Protein AF-A0AAV6GAB8-F1 (afdb_monomer_lite)

Organism: NCBI:txid278164

pLDDT: mean 73.8, std 21.01, range [24.91, 96.0]

Secondary structure (DSSP, 8-state):
-GGG--HHHHHHHHHHTT-GGGHHHHHHTT--HHHHHH--HHHHHHHS--S----HHHHSSS--HHHHHHHHHHHHHHHTT-SS--HHHHHHHHHHHHHH-GGG--SSTTS-HHHHHHHHHHHHHHHGGGS-HHHHHHHHHHHSPTT--------------------------SSS-HHHHHHHHHHHHHHHHSSS--HHHHHHHHHHTHHHHHHHHHHS-HHHHHHH-GGGGSHHHHHHHHHHHHS--HHHHHHHHHHHHHHHHHHHSPSSHHHHHHHHHHHHHHHHHHHHHHHHTTS------PPPP------------

Radius of gyration: 35.65 Å; chains: 1; bounding box: 88×79×90 Å

InterPro domains:
  IPR001660 Sterile alpha motif domain [PF00536] (4-43)
  IPR001660 Sterile alpha motif domain [PS50105] (5-41)
  IPR001660 Sterile alpha motif domain [SM00454] (2-72)
  IPR013761 Sterile alpha motif/pointed domain superfamily [G3DSA:1.10.150.50] (2-70)
  IPR013761 Sterile alpha motif/pointed domain superfamily [SSF47769] (4-42)
  IPR042812 Sterile alpha motif domain-containing protein 3 [PTHR47302] (72-252)

Foldseek 3Di:
DLLPFFLVRVQVVCVVVVNNVLSVLSVVVRCGSNNVVVDDPVNVCVSPVDPLPPVVLLVDPDDHPVLVVVLVVLLVVVVVPPLDDDPVRLVVSVVVVCVVVVSCFDPDDPRCVVSSVSNVVVSVVVCPVVPDVVVVVVCCVVPPDVPPDDPDDDDDDDDDDDDD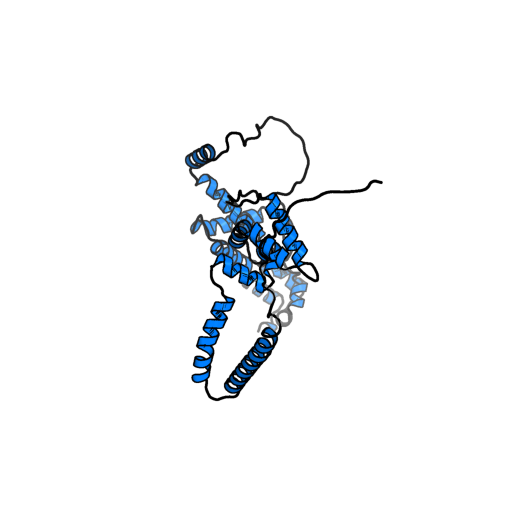DPPPPDPDPAPDDPVRLVVLLVQQVVQLPDPDHDPVSNVVSCVNNVRVLVVVVVPDDPVVSCVSRVVCVDPVVVLVSCCVPVVDNVVVVCVVVCVVCVVVCLVPDDDDPVSVVSVVVVVVVVVVVVVVVVVVVPPDDDDDDDDDDDDDDDDDDDDDD

Structure (mmCIF, N/CA/C/O backbone):
data_AF-A0AAV6GAB8-F1
#
_entry.id   AF-A0AAV6GAB8-F1
#
loop_
_atom_site.group_PDB
_atom_site.id
_atom_site.type_symbol
_atom_site.label_atom_id
_atom_site.label_alt_id
_atom_site.label_comp_id
_atom_site.label_asym_id
_atom_site.label_entity_id
_atom_site.label_seq_id
_atom_site.pdbx_PDB_ins_code
_atom_site.Cartn_x
_atom_site.Cartn_y
_atom_site.Cartn_z
_atom_site.occupancy
_atom_site.B_iso_or_equiv
_atom_site.auth_seq_id
_atom_site.auth_comp_id
_atom_site.auth_asym_id
_atom_site.auth_atom_id
_atom_site.pdbx_PDB_model_num
ATOM 1 N N . MET A 1 1 ? -42.453 12.808 -27.582 1.00 65.44 1 MET A N 1
ATOM 2 C CA . MET A 1 1 ? -42.254 13.254 -28.978 1.00 65.44 1 MET A CA 1
ATOM 3 C C . MET A 1 1 ? -41.260 12.382 -29.742 1.00 65.44 1 MET A C 1
ATOM 5 O O . MET A 1 1 ? -41.547 12.087 -30.887 1.00 65.44 1 MET A O 1
ATOM 9 N N . ALA A 1 2 ? -40.180 11.884 -29.124 1.00 70.25 2 ALA A N 1
ATOM 10 C CA . ALA A 1 2 ? -39.197 11.030 -29.810 1.00 70.25 2 ALA A CA 1
ATOM 11 C C . ALA A 1 2 ? -39.745 9.714 -30.407 1.00 70.25 2 ALA A C 1
ATOM 13 O O . ALA A 1 2 ? -39.201 9.229 -31.383 1.00 70.25 2 ALA A O 1
ATOM 14 N N . HIS A 1 3 ? -40.841 9.148 -29.885 1.00 83.94 3 HIS A N 1
ATOM 15 C CA . HIS A 1 3 ? -41.405 7.878 -30.377 1.00 83.94 3 HIS A CA 1
ATOM 16 C C . HIS A 1 3 ? -42.073 7.956 -31.767 1.00 83.94 3 HIS A C 1
ATOM 18 O O . HIS A 1 3 ? -42.451 6.919 -32.296 1.00 83.94 3 HIS A O 1
ATOM 24 N N . LEU A 1 4 ? -42.256 9.158 -32.329 1.00 90.25 4 LEU A N 1
ATOM 25 C CA . LEU A 1 4 ? -42.835 9.375 -33.667 1.00 90.25 4 LEU A CA 1
ATOM 26 C C . LEU A 1 4 ? -41.772 9.676 -34.730 1.00 90.25 4 LEU A C 1
ATOM 28 O O . LEU A 1 4 ? -42.116 9.998 -35.863 1.00 90.25 4 LEU A O 1
ATOM 32 N N . TRP A 1 5 ? -40.491 9.647 -34.363 1.00 94.19 5 TRP A N 1
ATOM 33 C CA . TRP A 1 5 ? -39.424 9.963 -35.301 1.00 94.19 5 TRP A CA 1
ATOM 34 C C . TRP A 1 5 ? -39.227 8.834 -36.303 1.00 94.19 5 TRP A C 1
ATOM 36 O O . TRP A 1 5 ? -39.105 7.670 -35.928 1.00 94.19 5 TRP A O 1
ATOM 46 N N . SER A 1 6 ? -39.146 9.203 -37.577 1.00 92.06 6 SER A N 1
ATOM 47 C CA . SER A 1 6 ? -38.635 8.323 -38.627 1.00 92.06 6 SER A CA 1
ATOM 48 C C . SER A 1 6 ? -37.133 8.071 -38.448 1.00 92.06 6 SER A C 1
ATOM 50 O O . SER A 1 6 ? -36.441 8.831 -37.766 1.00 92.06 6 SER A O 1
ATOM 52 N N . VAL A 1 7 ? -36.605 7.041 -39.116 1.00 89.75 7 VAL A N 1
ATOM 53 C CA . VAL A 1 7 ? -35.163 6.725 -39.121 1.00 89.75 7 VAL A CA 1
ATOM 54 C C . VAL A 1 7 ? -34.323 7.936 -39.553 1.00 89.75 7 VAL A C 1
ATOM 56 O O . VAL A 1 7 ? -33.301 8.220 -38.938 1.00 89.75 7 VAL A O 1
ATOM 59 N N . SER A 1 8 ? -34.788 8.722 -40.533 1.00 90.88 8 SER A N 1
ATOM 60 C CA . SER A 1 8 ? -34.099 9.943 -40.990 1.00 90.88 8 SER A CA 1
ATOM 61 C C . SER A 1 8 ? -34.029 11.029 -39.912 1.00 90.88 8 SER A C 1
ATOM 63 O O . SER A 1 8 ? -33.011 11.701 -39.779 1.00 90.88 8 SER A O 1
ATOM 65 N N . GLN A 1 9 ? -35.083 11.182 -39.108 1.00 92.31 9 GLN A N 1
ATOM 66 C CA . GLN A 1 9 ? -35.120 12.164 -38.017 1.00 92.31 9 GLN A CA 1
ATOM 67 C C . GLN A 1 9 ? -34.260 11.726 -36.825 1.00 92.31 9 GLN A C 1
ATOM 69 O O . GLN A 1 9 ? -33.609 12.556 -36.194 1.00 92.31 9 GLN A O 1
ATOM 74 N N . VAL A 1 10 ? -34.195 10.419 -36.544 1.00 91.44 10 VAL A N 1
ATOM 75 C CA . VAL A 1 10 ? -33.195 9.853 -35.619 1.00 91.44 10 VAL A CA 1
ATOM 76 C C . VAL A 1 10 ? -31.778 10.100 -36.160 1.00 91.44 10 VAL A C 1
ATOM 78 O O . VAL A 1 10 ? -30.890 10.484 -35.405 1.00 91.44 10 VAL A O 1
ATOM 81 N N . CYS A 1 11 ? -31.613 9.960 -37.479 1.00 91.38 11 CYS A N 1
ATOM 82 C CA . CYS A 1 11 ? -30.513 10.430 -38.324 1.00 91.38 11 CYS A CA 1
ATOM 83 C C . CYS A 1 11 ? -29.944 11.789 -37.907 1.00 91.38 11 CYS A C 1
ATOM 85 O O . CYS A 1 11 ? -28.829 11.920 -37.400 1.00 91.38 11 CYS A O 1
ATOM 87 N N . GLU A 1 12 ? -30.741 12.814 -38.172 1.00 92.12 12 GLU A N 1
ATOM 88 C CA . GLU A 1 12 ? -30.414 14.219 -37.928 1.00 92.12 12 GLU A CA 1
ATOM 89 C C . GLU A 1 12 ? -30.096 14.467 -36.451 1.00 92.12 12 GLU A C 1
ATOM 91 O O . GLU A 1 12 ? -29.066 15.060 -36.131 1.00 92.12 12 GLU A O 1
ATOM 96 N N . TRP A 1 13 ? -30.896 13.898 -35.545 1.00 93.00 13 TRP A N 1
ATOM 97 C CA . TRP A 1 13 ? -30.654 14.007 -34.108 1.00 93.00 13 TRP A CA 1
ATOM 98 C C . TRP A 1 13 ? -29.305 13.407 -33.676 1.00 93.00 13 TRP A C 1
ATOM 100 O O . TRP A 1 13 ? -28.605 13.998 -32.853 1.00 93.00 13 TRP A O 1
ATOM 110 N N . LEU A 1 14 ? -28.898 12.258 -34.231 1.00 87.19 14 LEU A N 1
ATOM 111 C CA . LEU A 1 14 ? -27.587 11.662 -33.940 1.00 87.19 14 LEU A CA 1
ATOM 112 C C . LEU A 1 14 ? -26.440 12.575 -34.383 1.00 87.19 14 LEU A C 1
ATOM 114 O O . LEU A 1 14 ? -25.402 12.622 -33.726 1.00 87.19 14 LEU A O 1
ATOM 118 N N . GLU A 1 15 ? -26.618 13.304 -35.479 1.00 86.94 15 GLU A N 1
ATOM 119 C CA . GLU A 1 15 ? -25.633 14.254 -35.988 1.00 86.94 15 GLU A CA 1
ATOM 120 C C . GLU A 1 15 ? -25.490 15.465 -35.061 1.00 86.94 15 GLU A C 1
ATOM 122 O O . GLU A 1 15 ? -24.375 15.793 -34.648 1.00 86.94 15 GLU A O 1
ATOM 127 N N . GLU A 1 16 ? -26.615 16.051 -34.646 1.00 87.94 16 GLU A N 1
ATOM 128 C CA . GLU A 1 16 ? -26.659 17.142 -33.665 1.00 87.94 16 GLU A CA 1
ATOM 129 C C . GLU A 1 16 ? -26.088 16.722 -32.302 1.00 87.94 16 GLU A C 1
ATOM 131 O O . GLU A 1 16 ? -25.436 17.512 -31.617 1.00 87.94 16 GLU A O 1
ATOM 136 N N . ALA A 1 17 ? -26.269 15.454 -31.921 1.00 81.75 17 ALA A N 1
ATOM 137 C CA . ALA A 1 17 ? -25.735 14.872 -30.692 1.00 81.75 17 ALA A CA 1
ATOM 138 C C . ALA A 1 17 ? -24.241 14.479 -30.775 1.00 81.75 17 ALA A C 1
ATOM 140 O O . ALA A 1 17 ? -23.689 13.969 -29.797 1.00 81.75 17 ALA A O 1
ATOM 141 N N . GLY A 1 18 ? -23.570 14.692 -31.915 1.00 76.50 18 GLY A N 1
ATOM 142 C CA . GLY A 1 18 ? -22.155 14.345 -32.110 1.00 76.50 18 GLY A CA 1
ATOM 143 C C . GLY A 1 18 ? -21.884 12.848 -32.322 1.00 76.50 18 GLY A C 1
ATOM 144 O O . GLY A 1 18 ? -20.744 12.395 -32.219 1.00 76.50 18 GLY A O 1
ATOM 145 N N . LEU A 1 19 ? -22.921 12.069 -32.635 1.00 81.06 19 LEU A N 1
ATOM 146 C CA . LEU A 1 19 ? -22.890 10.628 -32.907 1.00 81.06 19 LEU A CA 1
ATOM 147 C C . LEU A 1 19 ? -23.076 10.307 -34.401 1.00 81.06 19 LEU A C 1
ATOM 149 O O . LEU A 1 19 ? -23.465 9.198 -34.754 1.00 81.06 19 LEU A O 1
ATOM 153 N N . GLY A 1 20 ? -22.751 11.245 -35.298 1.00 78.38 20 GLY A N 1
ATOM 154 C CA . GLY A 1 20 ? -22.926 11.080 -36.751 1.00 78.38 20 GLY A CA 1
ATOM 155 C C . GLY A 1 20 ? -22.220 9.854 -37.358 1.00 78.38 20 GLY A C 1
ATOM 156 O O . GLY A 1 20 ? -22.674 9.314 -38.358 1.00 78.38 20 GLY A O 1
ATOM 157 N N . HIS A 1 21 ? -21.160 9.348 -36.724 1.00 81.25 21 HIS A N 1
ATOM 158 C CA . HIS A 1 21 ? -20.467 8.124 -37.150 1.00 81.25 21 HIS A CA 1
ATOM 159 C C . HIS A 1 21 ? -21.300 6.840 -36.979 1.00 81.25 21 HIS A C 1
ATOM 161 O O . HIS A 1 21 ? -20.944 5.809 -37.536 1.00 81.25 21 HIS A O 1
ATOM 167 N N . ALA A 1 22 ? -22.378 6.881 -36.191 1.00 80.56 22 ALA A N 1
ATOM 168 C CA . ALA A 1 22 ? -23.257 5.742 -35.938 1.00 80.56 22 ALA A CA 1
ATOM 169 C C . ALA A 1 22 ? -24.444 5.669 -36.916 1.00 80.56 22 ALA A C 1
ATOM 171 O O . ALA A 1 22 ? -25.229 4.725 -36.843 1.00 80.56 22 ALA A O 1
ATOM 172 N N . LYS A 1 23 ? -24.601 6.653 -37.814 1.00 86.69 23 LYS A N 1
ATOM 173 C CA . LYS A 1 23 ? -25.764 6.775 -38.704 1.00 86.69 23 LYS A CA 1
ATOM 174 C C . LYS A 1 23 ? -26.006 5.535 -39.548 1.00 86.69 23 LYS A C 1
ATOM 176 O O . LYS A 1 23 ? -27.117 5.019 -39.535 1.00 86.69 23 LYS A O 1
ATOM 181 N N . ASP A 1 24 ? -24.968 5.038 -40.211 1.00 82.81 24 ASP A N 1
ATOM 182 C CA . ASP A 1 24 ? -25.079 3.889 -41.111 1.00 82.81 24 ASP A CA 1
ATOM 183 C C . ASP A 1 24 ? -25.617 2.662 -40.367 1.00 82.81 24 ASP A C 1
ATOM 185 O O . ASP A 1 24 ? -26.532 1.998 -40.839 1.00 82.81 24 ASP A O 1
ATOM 189 N N . THR A 1 25 ? -25.171 2.444 -39.126 1.00 83.69 25 THR A N 1
ATOM 190 C CA . THR A 1 25 ? -25.674 1.364 -38.269 1.00 83.69 25 THR A CA 1
ATOM 191 C C . THR A 1 25 ? -27.151 1.542 -37.905 1.00 83.69 25 THR A C 1
ATOM 193 O O . THR A 1 25 ? -27.899 0.567 -37.896 1.00 83.69 25 THR A O 1
ATOM 196 N N . PHE A 1 26 ? -27.599 2.766 -37.605 1.00 87.44 26 PHE A N 1
ATOM 197 C CA . PHE A 1 26 ? -29.012 3.043 -37.310 1.00 87.44 26 PHE A CA 1
ATOM 198 C C . PHE A 1 26 ? -29.902 2.907 -38.553 1.00 87.44 26 PHE A C 1
ATOM 200 O O . PHE A 1 26 ? -31.044 2.469 -38.425 1.00 87.44 26 PHE A O 1
ATOM 207 N N . ILE A 1 27 ? -29.379 3.228 -39.740 1.00 87.00 27 ILE A N 1
ATOM 208 C CA . ILE A 1 27 ? -30.068 3.052 -41.024 1.00 87.00 27 ILE A CA 1
ATOM 209 C C . ILE A 1 27 ? -30.189 1.563 -41.363 1.00 87.00 27 ILE A C 1
ATOM 211 O O . ILE A 1 27 ? -31.290 1.090 -41.627 1.00 87.00 27 ILE A O 1
ATOM 215 N N . GLU A 1 28 ? -29.088 0.811 -41.292 1.00 84.56 28 GLU A N 1
ATOM 216 C CA . GLU A 1 28 ? -29.046 -0.631 -41.578 1.00 84.56 28 GLU A CA 1
ATOM 217 C C . GLU A 1 28 ? -29.954 -1.452 -40.655 1.00 84.56 28 GLU A C 1
ATOM 219 O O . GLU A 1 28 ? -30.498 -2.474 -41.067 1.00 84.56 28 GLU A O 1
ATOM 224 N N . ASN A 1 29 ? -30.118 -1.012 -39.405 1.00 82.88 29 ASN A N 1
ATOM 225 C CA . ASN A 1 29 ? -30.959 -1.679 -38.411 1.00 82.88 29 ASN A CA 1
ATOM 226 C C . ASN A 1 29 ? -32.367 -1.063 -38.298 1.00 82.88 29 ASN A C 1
ATOM 228 O O . ASN A 1 29 ? -33.088 -1.394 -37.357 1.00 82.88 29 ASN A O 1
ATOM 232 N N . GLU A 1 30 ? -32.738 -0.163 -39.219 1.00 88.25 30 GLU A N 1
ATOM 233 C CA . GLU A 1 30 ? -34.046 0.510 -39.291 1.00 88.25 30 GLU A CA 1
ATOM 234 C C . GLU A 1 30 ? -34.510 1.093 -37.943 1.00 88.25 30 GLU A C 1
ATOM 236 O O . GLU A 1 30 ? -35.671 0.986 -37.540 1.00 88.25 30 GLU A O 1
ATOM 241 N N . VAL A 1 31 ? -33.585 1.712 -37.207 1.00 87.75 31 VAL A N 1
ATOM 242 C CA . VAL A 1 31 ? -33.843 2.170 -35.840 1.00 87.75 31 VAL A CA 1
ATOM 243 C C . VAL A 1 31 ? -34.603 3.495 -35.866 1.00 87.75 31 VAL A C 1
ATOM 245 O O . VAL A 1 31 ? -34.027 4.581 -35.932 1.00 87.75 31 VAL A O 1
ATOM 248 N N . ASP A 1 32 ? -35.927 3.392 -35.799 1.00 91.50 32 ASP A N 1
ATOM 249 C CA . ASP A 1 32 ? -36.844 4.520 -35.670 1.00 91.50 32 ASP A CA 1
ATOM 250 C C . ASP A 1 32 ? -36.958 5.022 -34.216 1.00 91.50 32 ASP A C 1
ATOM 252 O O . ASP A 1 32 ? -36.396 4.464 -33.268 1.00 91.50 32 ASP A O 1
ATOM 256 N N . GLY A 1 33 ? -37.698 6.111 -34.010 1.00 88.62 33 GLY A N 1
ATOM 257 C CA . GLY A 1 33 ? -37.858 6.733 -32.697 1.00 88.62 33 GLY A CA 1
ATOM 258 C C . GLY A 1 33 ? -38.530 5.834 -31.652 1.00 88.62 33 GLY A C 1
ATOM 259 O O . GLY A 1 33 ? -38.247 5.923 -30.450 1.00 88.62 33 GLY A O 1
ATOM 260 N N . LEU A 1 34 ? -39.410 4.929 -32.087 1.00 88.00 34 LEU A N 1
ATOM 261 C CA . LEU A 1 34 ? -40.052 3.955 -31.207 1.00 88.00 34 LEU A CA 1
ATOM 262 C C . LEU A 1 34 ? -39.061 2.867 -30.771 1.00 88.00 34 LEU A C 1
ATOM 264 O O . LEU A 1 34 ? -39.039 2.477 -29.602 1.00 88.00 34 LEU A O 1
ATOM 268 N N . THR A 1 35 ? -38.219 2.407 -31.690 1.00 86.00 35 THR A N 1
ATOM 269 C CA . THR A 1 35 ? -37.170 1.418 -31.433 1.00 86.00 35 THR A CA 1
ATOM 270 C C . THR A 1 35 ? -36.076 2.010 -30.554 1.00 86.00 35 THR A C 1
ATOM 272 O O . THR A 1 35 ? -35.691 1.386 -29.566 1.00 86.00 35 THR A O 1
ATOM 275 N N . LEU A 1 36 ? -35.659 3.251 -30.820 1.00 86.19 36 LEU A N 1
ATOM 276 C CA . LEU A 1 36 ? -34.692 3.992 -30.009 1.00 86.19 36 LEU A CA 1
ATOM 277 C C . LEU A 1 36 ? -35.159 4.131 -28.552 1.00 86.19 36 LEU A C 1
ATOM 279 O O . LEU A 1 36 ? -34.379 3.913 -27.628 1.00 86.19 36 LEU A O 1
ATOM 283 N N . THR A 1 37 ? -36.440 4.443 -28.330 1.00 86.38 37 THR A N 1
ATOM 284 C CA . THR A 1 37 ? -36.998 4.599 -26.971 1.00 86.38 37 THR A CA 1
ATOM 285 C C . THR A 1 37 ? -37.164 3.282 -26.215 1.00 86.38 37 THR A C 1
ATOM 287 O O . THR A 1 37 ? -37.208 3.286 -24.986 1.00 86.38 37 THR A O 1
ATOM 290 N N . LYS A 1 38 ? -37.225 2.152 -26.926 1.00 84.50 38 LYS A N 1
ATOM 291 C CA . LYS A 1 38 ? -37.294 0.802 -26.346 1.00 84.50 38 LYS A CA 1
ATOM 292 C C . LYS A 1 38 ? -35.945 0.078 -26.354 1.00 84.50 38 LYS A C 1
ATOM 294 O O . LYS A 1 38 ? -35.869 -1.070 -25.913 1.00 84.50 38 LYS A O 1
ATOM 299 N N . MET A 1 39 ? -34.888 0.723 -26.847 1.00 82.19 39 MET A N 1
ATOM 300 C CA . MET A 1 39 ? -33.579 0.108 -26.996 1.00 82.19 39 MET A CA 1
ATOM 301 C C . MET A 1 39 ? -32.964 -0.164 -25.621 1.00 82.19 39 MET A C 1
ATOM 303 O O . MET A 1 39 ? -32.728 0.743 -24.825 1.00 82.19 39 MET A O 1
ATOM 307 N N . THR A 1 40 ? -32.698 -1.438 -25.340 1.00 81.56 40 THR A N 1
ATOM 308 C CA . THR A 1 40 ? -32.005 -1.855 -24.114 1.00 81.56 40 THR A CA 1
ATOM 309 C C . THR A 1 40 ? -30.491 -1.855 -24.318 1.00 81.56 40 THR A C 1
ATOM 311 O O . THR A 1 40 ? -30.010 -1.971 -25.444 1.00 81.56 40 THR A O 1
ATOM 314 N N . GLU A 1 41 ? -29.725 -1.812 -23.225 1.00 71.00 41 GLU A N 1
ATOM 315 C CA . GLU A 1 41 ? -28.255 -1.901 -23.253 1.00 71.00 41 GLU A CA 1
ATOM 316 C C . GLU A 1 41 ? -27.752 -3.122 -24.047 1.00 71.00 41 GLU A C 1
ATOM 318 O O . GLU A 1 41 ? -26.792 -3.038 -24.801 1.00 71.00 41 GLU A O 1
ATOM 323 N N . ARG A 1 42 ? -28.449 -4.261 -23.969 1.00 73.06 42 ARG A N 1
ATOM 324 C CA . ARG A 1 42 ? -28.078 -5.469 -24.727 1.00 73.06 42 ARG A CA 1
ATOM 325 C C . ARG A 1 42 ? -28.320 -5.345 -26.230 1.00 73.06 42 ARG A C 1
ATOM 327 O O . ARG A 1 42 ? -27.667 -6.034 -27.007 1.00 73.06 42 ARG A O 1
ATOM 334 N N . MET A 1 43 ? -29.292 -4.532 -26.640 1.00 76.69 43 MET A N 1
ATOM 335 C CA . MET A 1 43 ? -29.572 -4.273 -28.054 1.00 76.69 43 MET A CA 1
ATOM 336 C C . MET A 1 43 ? -28.528 -3.319 -28.628 1.00 76.69 43 MET A C 1
ATOM 338 O O . MET A 1 43 ? -27.972 -3.604 -29.687 1.00 76.69 43 MET A O 1
ATOM 342 N N . SER A 1 44 ? -28.183 -2.261 -27.887 1.00 70.88 44 SER A N 1
ATOM 343 C CA . SER A 1 44 ? -27.111 -1.353 -28.292 1.00 70.88 44 SER A CA 1
ATOM 344 C C . SER A 1 44 ? -25.748 -2.051 -28.332 1.00 70.88 44 SER A C 1
ATOM 346 O O . SER A 1 44 ? -24.980 -1.792 -29.246 1.00 70.88 44 SER A O 1
ATOM 348 N N . GLU A 1 45 ? -25.467 -3.007 -27.439 1.00 68.31 45 GLU A N 1
ATOM 349 C CA . GLU A 1 45 ? -24.241 -3.825 -27.479 1.00 68.31 45 GLU A CA 1
ATOM 350 C C . GLU A 1 45 ? -24.118 -4.725 -28.721 1.00 68.31 45 GLU A C 1
ATOM 352 O O . GLU A 1 45 ? -23.007 -5.121 -29.074 1.00 68.31 45 GLU A O 1
ATOM 357 N N . ARG A 1 46 ? -25.236 -5.085 -29.364 1.00 72.38 46 ARG A N 1
ATOM 358 C CA . ARG A 1 46 ? -25.238 -5.892 -30.596 1.00 72.38 46 ARG A CA 1
ATOM 359 C C . ARG A 1 46 ? -25.052 -5.032 -31.839 1.00 72.38 46 ARG A C 1
ATOM 361 O O . ARG A 1 46 ? -24.333 -5.446 -32.739 1.00 72.38 46 ARG A O 1
ATOM 368 N N . MET A 1 47 ? -25.694 -3.864 -31.868 1.00 68.88 47 MET A N 1
ATOM 369 C CA . MET A 1 47 ? -25.584 -2.896 -32.968 1.00 68.88 47 MET A CA 1
ATOM 370 C C . MET A 1 47 ? -24.228 -2.188 -32.949 1.00 68.88 47 MET A C 1
ATOM 372 O O . MET A 1 47 ? -23.609 -1.983 -33.984 1.00 68.88 47 MET A O 1
ATOM 376 N N . PHE A 1 48 ? -23.725 -1.904 -31.749 1.00 65.88 48 PHE A N 1
ATOM 377 C CA . PHE A 1 48 ? -22.393 -1.382 -31.492 1.00 65.88 48 PHE A CA 1
ATOM 378 C C . PHE A 1 48 ? -21.645 -2.417 -30.656 1.00 65.88 48 PHE A C 1
ATOM 380 O O . PHE A 1 48 ? -21.564 -2.262 -29.428 1.00 65.88 48 PHE A O 1
ATOM 387 N N . PRO A 1 49 ? -21.093 -3.480 -31.284 1.00 58.69 49 PRO A N 1
ATOM 388 C CA . PRO A 1 49 ? -20.126 -4.328 -30.608 1.00 58.69 49 PRO A CA 1
ATOM 389 C C . PRO A 1 49 ? -19.094 -3.372 -30.037 1.00 58.69 49 PRO A C 1
ATOM 391 O O . PRO A 1 49 ? -18.512 -2.599 -30.797 1.00 58.69 49 PRO A O 1
ATOM 394 N N . LYS A 1 50 ? -19.002 -3.322 -28.697 1.00 51.88 50 LYS A N 1
ATOM 395 C CA . LYS A 1 50 ? -18.247 -2.313 -27.936 1.00 51.88 50 LYS A CA 1
ATOM 396 C C . LYS A 1 50 ? -17.053 -1.855 -28.761 1.00 51.88 50 LYS A C 1
ATOM 398 O O . LYS A 1 50 ? -16.283 -2.732 -29.142 1.00 51.88 50 LYS A O 1
ATOM 403 N N . MET A 1 51 ? -16.886 -0.541 -28.971 1.00 45.72 51 MET A N 1
ATOM 404 C CA . MET A 1 51 ? -15.672 0.114 -29.502 1.00 45.72 51 MET A CA 1
ATOM 405 C C . MET A 1 51 ? -14.457 -0.171 -28.589 1.00 45.72 51 MET A C 1
ATOM 407 O O . MET A 1 51 ? -13.843 0.694 -27.972 1.00 45.72 51 MET A O 1
ATOM 411 N N . LYS A 1 52 ? -14.188 -1.455 -28.420 1.00 48.22 52 LYS A N 1
ATOM 412 C CA . LYS A 1 52 ? -13.178 -2.170 -27.666 1.00 48.22 52 LYS A CA 1
ATOM 413 C C . LYS A 1 52 ? -12.397 -3.020 -28.659 1.00 48.22 52 LYS A C 1
ATOM 415 O O . LYS A 1 52 ? -11.808 -4.025 -28.254 1.00 48.22 52 LYS A O 1
ATOM 420 N N . ASP A 1 53 ? -12.285 -2.560 -29.899 1.00 46.03 53 ASP A N 1
ATOM 421 C CA . ASP A 1 53 ? -11.053 -2.774 -30.633 1.00 46.03 53 ASP A CA 1
ATOM 422 C C . ASP A 1 53 ? -9.983 -1.978 -29.892 1.00 46.03 53 ASP A C 1
ATOM 424 O O . ASP A 1 53 ? -9.667 -0.818 -30.140 1.00 46.03 53 ASP A O 1
ATOM 428 N N . GLN A 1 54 ? -9.518 -2.637 -28.830 1.00 53.59 54 GLN A N 1
ATOM 429 C CA . GLN A 1 54 ? -8.222 -2.450 -28.230 1.00 53.59 54 GLN A CA 1
ATOM 430 C C . GLN A 1 54 ? -7.301 -2.325 -29.420 1.00 53.59 54 GLN A C 1
ATOM 432 O O . GLN A 1 54 ? -7.158 -3.319 -30.120 1.00 53.59 54 GLN A O 1
ATOM 437 N N . ASP A 1 55 ? -6.707 -1.157 -29.656 1.00 50.34 55 ASP A N 1
ATOM 438 C CA . ASP A 1 55 ? -5.525 -1.116 -30.499 1.00 50.34 55 ASP A CA 1
ATOM 439 C C . ASP A 1 55 ? -4.596 -2.205 -29.922 1.00 50.34 55 ASP A C 1
ATOM 441 O O . ASP A 1 55 ? -4.108 -2.058 -28.788 1.00 50.34 55 ASP A O 1
ATOM 445 N N . PRO A 1 56 ? -4.430 -3.358 -30.602 1.00 52.34 56 PRO A N 1
ATOM 446 C CA . PRO A 1 56 ? -3.712 -4.492 -30.029 1.00 52.34 56 PRO A CA 1
ATOM 447 C C . PRO A 1 56 ? -2.265 -4.078 -29.766 1.00 52.34 56 PRO A C 1
ATOM 449 O O . PRO A 1 56 ? -1.618 -4.530 -28.816 1.00 52.34 56 PRO A O 1
ATOM 452 N N . GLN A 1 57 ? -1.792 -3.110 -30.554 1.00 52.69 57 GLN A N 1
ATOM 453 C CA . GLN A 1 57 ? -0.513 -2.461 -30.412 1.00 52.69 57 GLN A CA 1
ATOM 454 C C . GLN A 1 57 ? -0.435 -1.676 -29.100 1.00 52.69 57 GLN A C 1
ATOM 456 O O . GLN A 1 57 ? 0.627 -1.694 -28.470 1.00 52.69 57 GLN A O 1
ATOM 461 N N . PHE A 1 58 ? -1.509 -1.021 -28.634 1.00 51.91 58 PHE A N 1
ATOM 462 C CA . PHE A 1 58 ? -1.529 -0.313 -27.344 1.00 51.91 58 PHE A CA 1
ATOM 463 C C . PHE A 1 58 ? -1.370 -1.274 -26.168 1.00 51.91 58 PHE A C 1
ATOM 465 O O . PHE A 1 58 ? -0.833 -0.895 -25.138 1.00 51.91 58 PHE A O 1
ATOM 472 N N . LYS A 1 59 ? -1.741 -2.548 -26.294 1.00 51.06 59 LYS A N 1
ATOM 473 C CA . LYS A 1 59 ? -1.533 -3.544 -25.225 1.00 51.06 59 LYS A CA 1
ATOM 474 C C . LYS A 1 59 ? -0.283 -4.394 -25.407 1.00 51.06 59 LYS A C 1
ATOM 476 O O . LYS A 1 59 ? 0.135 -5.051 -24.458 1.00 51.06 59 LYS A O 1
ATOM 481 N N . SER A 1 60 ? 0.351 -4.320 -26.574 1.00 55.94 60 SER A N 1
ATOM 482 C CA . SER A 1 60 ? 1.637 -4.964 -26.825 1.00 55.94 60 SER A CA 1
ATOM 483 C C . SER A 1 60 ? 2.725 -4.444 -25.871 1.00 55.94 60 SER A C 1
ATOM 485 O O . SER A 1 60 ? 2.726 -3.273 -25.467 1.00 55.94 60 SER A O 1
ATOM 487 N N . GLN A 1 61 ? 3.656 -5.329 -25.504 1.00 52.59 61 GLN A N 1
ATOM 488 C CA . GLN A 1 61 ? 4.825 -4.996 -24.677 1.00 52.59 61 GLN A CA 1
ATOM 489 C C . GLN A 1 61 ? 5.922 -4.235 -25.452 1.00 52.59 61 GLN A C 1
ATOM 491 O O . GLN A 1 61 ? 6.925 -3.835 -24.867 1.00 52.59 61 GLN A O 1
ATOM 496 N N . GLY A 1 62 ? 5.739 -4.018 -26.760 1.00 58.31 62 GLY A N 1
ATOM 497 C CA . GLY A 1 62 ? 6.679 -3.298 -27.619 1.00 58.31 62 GLY A CA 1
ATOM 498 C C . GLY A 1 62 ? 6.566 -1.770 -27.535 1.00 58.31 62 GLY A C 1
ATOM 499 O O . GLY A 1 62 ? 5.671 -1.209 -26.898 1.00 58.31 62 GLY A O 1
ATOM 500 N N . LYS A 1 63 ? 7.484 -1.074 -28.221 1.00 59.31 63 LYS A N 1
ATOM 501 C CA . LYS A 1 63 ? 7.442 0.389 -28.381 1.00 59.31 63 LYS A CA 1
ATOM 502 C C . LYS A 1 63 ? 6.150 0.777 -29.099 1.00 59.31 63 LYS A C 1
ATOM 504 O O . LYS A 1 63 ? 5.982 0.469 -30.274 1.00 59.31 63 LYS A O 1
ATOM 509 N N . ASN A 1 64 ? 5.270 1.495 -28.411 1.00 71.94 64 ASN A N 1
ATOM 510 C CA . ASN A 1 64 ? 4.012 1.956 -28.977 1.00 71.94 64 ASN A CA 1
ATOM 511 C C . ASN A 1 64 ? 4.011 3.489 -29.096 1.00 71.94 64 ASN A C 1
ATOM 513 O O . ASN A 1 64 ? 4.246 4.201 -28.116 1.00 71.94 64 ASN A O 1
ATOM 517 N N . LYS A 1 65 ? 3.744 3.997 -30.305 1.00 75.44 65 LYS A N 1
ATOM 518 C CA . LYS A 1 65 ? 3.721 5.439 -30.600 1.00 75.44 65 LYS A CA 1
ATOM 519 C C . LYS A 1 65 ? 2.638 6.178 -29.802 1.00 75.44 65 LYS A C 1
ATOM 521 O O . LYS A 1 65 ? 2.928 7.229 -29.240 1.00 75.44 65 LYS A O 1
ATOM 526 N N . LEU A 1 66 ? 1.440 5.604 -29.685 1.00 75.81 66 LEU A N 1
ATOM 527 C CA . LEU A 1 66 ? 0.315 6.145 -28.912 1.00 75.81 66 LEU A CA 1
ATOM 528 C C . LEU A 1 66 ? 0.593 6.155 -27.403 1.00 75.81 66 LEU A C 1
ATOM 530 O O . LEU A 1 66 ? 0.322 7.156 -26.747 1.00 75.81 66 LEU A O 1
ATOM 534 N N . LYS A 1 67 ? 1.204 5.099 -26.844 1.00 79.44 67 LYS A N 1
ATOM 535 C CA . LYS A 1 67 ? 1.675 5.097 -25.446 1.00 79.44 67 LYS A CA 1
ATOM 536 C C . LYS A 1 67 ? 2.669 6.226 -25.211 1.00 79.44 67 LYS A C 1
ATOM 538 O O . LYS A 1 67 ? 2.534 6.962 -24.243 1.00 79.44 67 LYS A O 1
ATOM 543 N N . ASN A 1 68 ? 3.649 6.387 -26.098 1.00 84.94 68 ASN A N 1
ATOM 544 C CA . ASN A 1 68 ? 4.644 7.449 -25.962 1.00 84.94 68 ASN A CA 1
ATOM 545 C C . ASN A 1 68 ? 4.009 8.843 -26.050 1.00 84.94 68 ASN A C 1
ATOM 547 O O . ASN A 1 68 ? 4.376 9.710 -25.264 1.00 84.94 68 ASN A O 1
ATOM 551 N N . ALA A 1 69 ? 3.042 9.043 -26.949 1.00 87.12 69 ALA A N 1
ATOM 552 C CA . ALA A 1 69 ? 2.295 10.294 -27.060 1.00 87.12 69 ALA A CA 1
ATOM 553 C C . ALA A 1 69 ? 1.465 10.585 -25.798 1.00 87.12 69 ALA A C 1
ATOM 555 O O . ALA A 1 69 ? 1.500 11.700 -25.287 1.00 87.12 69 ALA A O 1
ATOM 556 N N . LEU A 1 70 ? 0.792 9.573 -25.238 1.00 89.25 70 LEU A N 1
ATOM 557 C CA . LEU A 1 70 ? 0.064 9.693 -23.974 1.00 89.25 70 LEU A CA 1
ATOM 558 C C . LEU A 1 70 ? 1.003 10.062 -22.818 1.00 89.25 70 LEU A C 1
ATOM 560 O O . LEU A 1 70 ? 0.724 10.991 -22.066 1.00 89.25 70 LEU A O 1
ATOM 564 N N . ILE A 1 71 ? 2.130 9.358 -22.683 1.00 92.19 71 ILE A N 1
ATOM 565 C CA . ILE A 1 71 ? 3.127 9.645 -21.645 1.00 92.19 71 ILE A CA 1
ATOM 566 C C . ILE A 1 71 ? 3.721 11.046 -21.822 1.00 92.19 71 ILE A C 1
ATOM 568 O O . ILE A 1 71 ? 3.950 11.727 -20.826 1.00 92.19 71 ILE A O 1
ATOM 572 N N . GLN A 1 72 ? 3.936 11.495 -23.061 1.00 92.69 72 GLN A N 1
ATOM 573 C CA . GLN A 1 72 ? 4.387 12.853 -23.355 1.00 92.69 72 GLN A CA 1
ATOM 574 C C . GLN A 1 72 ? 3.342 13.895 -22.929 1.00 92.69 72 GLN A C 1
ATOM 576 O O . GLN A 1 72 ? 3.686 14.790 -22.170 1.00 92.69 72 GLN A O 1
ATOM 581 N N . ALA A 1 73 ? 2.069 13.731 -23.298 1.00 93.38 73 ALA A N 1
ATOM 582 C CA . ALA A 1 73 ? 1.003 14.658 -22.912 1.00 93.38 73 ALA A CA 1
ATOM 583 C C . ALA A 1 73 ? 0.807 14.736 -21.384 1.00 93.38 73 ALA A C 1
ATOM 585 O O . ALA A 1 73 ? 0.624 15.815 -20.820 1.00 93.38 73 ALA A O 1
ATOM 586 N N . LEU A 1 74 ? 0.888 13.592 -20.694 1.00 94.12 74 LEU A N 1
ATOM 587 C CA . LEU A 1 74 ? 0.845 13.535 -19.230 1.00 94.12 74 LEU A CA 1
ATOM 588 C C . LEU A 1 74 ? 2.061 14.220 -18.595 1.00 94.12 74 LEU A C 1
ATOM 590 O O . LEU A 1 74 ? 1.923 14.892 -17.572 1.00 94.12 74 LEU A O 1
ATOM 594 N N . PHE A 1 75 ? 3.244 14.050 -19.191 1.00 95.50 75 PHE A N 1
ATOM 595 C CA . PHE A 1 75 ? 4.454 14.746 -18.771 1.00 95.50 75 PHE A CA 1
ATOM 596 C C . PHE A 1 75 ? 4.305 16.257 -18.949 1.00 95.50 75 PHE A C 1
ATOM 598 O O . PHE A 1 75 ? 4.548 16.976 -17.988 1.00 95.50 75 PHE A O 1
ATOM 605 N N . ASP A 1 76 ? 3.855 16.728 -20.111 1.00 94.31 76 ASP A N 1
ATOM 606 C CA . ASP A 1 76 ? 3.686 18.154 -20.410 1.00 94.31 76 ASP A CA 1
ATOM 607 C C . ASP A 1 76 ? 2.689 18.815 -19.445 1.00 94.31 76 ASP A C 1
ATOM 609 O O . ASP A 1 76 ? 2.937 19.906 -18.938 1.00 94.31 76 ASP A O 1
ATOM 613 N N . HIS A 1 77 ? 1.591 18.128 -19.109 1.00 93.56 77 HIS A N 1
ATOM 614 C CA . HIS A 1 77 ? 0.620 18.629 -18.133 1.00 93.56 77 HIS A CA 1
ATOM 615 C C . HIS A 1 77 ? 1.204 18.759 -16.716 1.00 93.56 77 HIS A C 1
ATOM 617 O O . HIS A 1 77 ? 0.934 19.728 -16.005 1.00 93.56 77 HIS A O 1
ATOM 623 N N . LEU A 1 78 ? 1.977 17.765 -16.271 1.00 93.75 78 LEU A N 1
ATOM 624 C CA . LEU A 1 78 ? 2.554 17.762 -14.926 1.00 93.75 78 LEU A CA 1
ATOM 625 C C . LEU A 1 78 ? 3.770 18.688 -14.810 1.00 93.75 78 LEU A C 1
ATOM 627 O O . LEU A 1 78 ? 3.930 19.345 -13.782 1.00 93.75 78 LEU A O 1
ATOM 631 N N . SER A 1 79 ? 4.602 18.763 -15.850 1.00 92.69 79 SER A N 1
ATOM 632 C CA . SER A 1 79 ? 5.835 19.556 -15.870 1.00 92.69 79 SER A CA 1
ATOM 633 C C . SER A 1 79 ? 5.562 21.058 -15.833 1.00 92.69 79 SER A C 1
ATOM 635 O O . SER A 1 79 ? 6.344 21.787 -15.229 1.00 92.69 79 SER A O 1
ATOM 637 N N . GLN A 1 80 ? 4.405 21.503 -16.343 1.00 91.44 80 GLN A N 1
ATOM 638 C CA . GLN A 1 80 ? 3.902 22.870 -16.150 1.00 91.44 80 GLN A CA 1
ATOM 639 C C . GLN A 1 80 ? 3.780 23.258 -14.669 1.00 91.44 80 GLN A C 1
ATOM 641 O O . GLN A 1 80 ? 3.902 24.432 -14.331 1.00 91.44 80 GLN A O 1
ATOM 646 N N . LYS A 1 81 ? 3.526 22.288 -13.780 1.00 89.50 81 LYS A N 1
ATOM 647 C CA . LYS A 1 81 ? 3.375 22.522 -12.335 1.00 89.50 81 LYS A CA 1
ATOM 648 C C . LYS A 1 81 ? 4.661 22.235 -11.571 1.00 89.50 81 LYS A C 1
ATOM 650 O O . LYS A 1 81 ? 4.996 22.963 -10.644 1.00 89.50 81 LYS A O 1
ATOM 655 N N . THR A 1 82 ? 5.351 21.143 -11.897 1.00 89.38 82 THR A N 1
ATOM 656 C CA . THR A 1 82 ? 6.600 20.757 -11.230 1.00 89.38 82 THR A CA 1
ATOM 657 C C . THR A 1 82 ? 7.378 19.710 -12.026 1.00 89.38 82 THR A C 1
ATOM 659 O O . THR A 1 82 ? 6.814 18.744 -12.539 1.00 89.38 82 THR A O 1
ATOM 662 N N . MET A 1 83 ? 8.708 19.843 -12.047 1.00 90.69 83 MET A N 1
ATOM 663 C CA . MET A 1 83 ? 9.621 18.797 -12.536 1.00 90.69 83 MET A CA 1
ATOM 664 C C . MET A 1 83 ? 9.858 17.673 -11.514 1.00 90.69 83 MET A C 1
ATOM 666 O O . MET A 1 83 ? 10.470 16.655 -11.845 1.00 90.69 83 MET A O 1
ATOM 670 N N . TYR A 1 84 ? 9.339 17.819 -10.291 1.00 89.19 84 TYR A N 1
ATOM 671 C CA . TYR A 1 84 ? 9.427 16.840 -9.206 1.00 89.19 84 TYR A CA 1
ATOM 672 C C . TYR A 1 84 ? 8.037 16.486 -8.651 1.00 89.19 84 TYR A C 1
ATOM 674 O O . TYR A 1 84 ? 7.733 16.820 -7.504 1.00 89.19 84 TYR A O 1
ATOM 682 N N . PRO A 1 85 ? 7.169 15.818 -9.435 1.00 90.38 85 PRO A N 1
ATOM 683 C CA . PRO A 1 85 ? 5.849 15.451 -8.947 1.00 90.38 85 PRO A CA 1
ATOM 684 C C . PRO A 1 85 ? 5.922 14.450 -7.784 1.00 90.38 85 PRO A C 1
ATOM 686 O O . PRO A 1 85 ? 6.712 13.501 -7.811 1.00 90.38 85 PRO A O 1
ATOM 689 N N . SER A 1 86 ? 5.065 14.631 -6.780 1.00 87.44 86 SER A N 1
ATOM 690 C CA . SER A 1 86 ? 4.853 13.660 -5.704 1.00 87.44 86 SER A CA 1
ATOM 691 C C . SER A 1 86 ? 4.073 12.441 -6.206 1.00 87.44 86 SER A C 1
ATOM 693 O O . SER A 1 86 ? 3.401 12.488 -7.241 1.00 87.44 86 SER A O 1
ATOM 695 N N . HIS A 1 87 ? 4.109 11.331 -5.460 1.00 88.75 87 HIS A N 1
ATOM 696 C CA . HIS A 1 87 ? 3.363 10.124 -5.831 1.00 88.75 87 HIS A CA 1
ATOM 697 C C . HIS A 1 87 ? 1.867 10.402 -6.043 1.00 88.75 87 HIS A C 1
ATOM 699 O O . HIS A 1 87 ? 1.295 9.962 -7.042 1.00 88.75 87 HIS A O 1
ATOM 705 N N . THR A 1 88 ? 1.264 11.196 -5.157 1.00 89.31 88 THR A N 1
ATOM 706 C CA . THR A 1 88 ? -0.141 11.603 -5.239 1.00 89.31 88 THR A CA 1
ATOM 707 C C . THR A 1 88 ? -0.430 12.390 -6.515 1.00 89.31 88 THR A C 1
ATOM 709 O O . THR A 1 88 ? -1.444 12.144 -7.159 1.00 89.31 88 THR A O 1
ATOM 712 N N . GLN A 1 89 ? 0.470 13.284 -6.938 1.00 89.00 89 GLN A N 1
ATOM 713 C CA . GLN A 1 89 ? 0.293 14.070 -8.165 1.00 89.00 89 GLN A CA 1
ATOM 714 C C . GLN A 1 89 ? 0.296 13.189 -9.422 1.00 89.00 89 GLN A C 1
ATOM 716 O O . GLN A 1 89 ? -0.551 13.376 -10.299 1.00 89.00 89 GLN A O 1
ATOM 721 N N . TYR A 1 90 ? 1.173 12.180 -9.483 1.00 93.12 90 TYR A N 1
ATOM 722 C CA . TYR A 1 90 ? 1.133 11.190 -10.564 1.00 93.12 90 TYR A CA 1
ATOM 723 C C . TYR A 1 90 ? -0.188 10.416 -10.573 1.00 93.12 90 TYR A C 1
ATOM 725 O O . TYR A 1 90 ? -0.841 10.311 -11.611 1.00 93.12 90 TYR A O 1
ATOM 733 N N . VAL A 1 91 ? -0.592 9.887 -9.413 1.00 90.69 91 VAL A N 1
ATOM 734 C CA . VAL A 1 91 ? -1.782 9.034 -9.290 1.00 90.69 91 VAL A CA 1
ATOM 735 C C . VAL A 1 91 ? -3.059 9.807 -9.604 1.00 90.69 91 VAL A C 1
ATOM 737 O O . VAL A 1 91 ? -3.903 9.290 -10.327 1.00 90.69 91 VAL A O 1
ATOM 740 N N . LEU A 1 92 ? -3.214 11.037 -9.109 1.00 90.69 92 LEU A N 1
ATOM 741 C CA . LEU A 1 92 ? -4.398 11.859 -9.380 1.00 90.69 92 LEU A CA 1
ATOM 742 C C . LEU A 1 92 ? -4.529 12.204 -10.864 1.00 90.69 92 LEU A C 1
ATOM 744 O O . LEU A 1 92 ? -5.623 12.100 -11.420 1.00 90.69 92 LEU A O 1
ATOM 748 N N . THR A 1 93 ? -3.419 12.563 -11.512 1.00 91.62 93 THR A N 1
ATOM 749 C CA . THR A 1 93 ? -3.405 12.876 -12.947 1.00 91.62 93 THR A CA 1
ATOM 750 C C . THR A 1 93 ? -3.805 11.648 -13.762 1.00 91.62 93 THR A C 1
ATOM 752 O O . THR A 1 93 ? -4.750 11.711 -14.543 1.00 91.62 93 THR A O 1
ATOM 755 N N . LEU A 1 94 ? -3.179 10.496 -13.498 1.00 90.12 94 LEU A N 1
ATOM 756 C CA . LEU A 1 94 ? -3.503 9.236 -14.170 1.00 90.12 94 LEU A CA 1
ATOM 757 C C . LEU A 1 94 ? -4.941 8.784 -13.910 1.00 90.12 94 LEU A C 1
ATOM 759 O O . LEU A 1 94 ? -5.638 8.416 -14.849 1.00 90.12 94 LEU A O 1
ATOM 763 N N . ARG A 1 95 ? -5.424 8.840 -12.664 1.00 87.69 95 ARG A N 1
ATOM 764 C CA . ARG A 1 95 ? -6.810 8.473 -12.335 1.00 87.69 95 ARG A CA 1
ATOM 765 C C . ARG A 1 95 ? -7.812 9.347 -13.073 1.00 87.69 95 ARG A C 1
ATOM 767 O O . ARG A 1 95 ? -8.770 8.814 -13.617 1.00 87.69 95 ARG A O 1
ATOM 774 N N . SER A 1 96 ? -7.572 10.653 -13.139 1.00 87.81 96 SER A N 1
ATOM 775 C CA . SER A 1 96 ? -8.452 11.584 -13.856 1.00 87.81 96 SER A CA 1
ATOM 776 C C . SER A 1 96 ? -8.510 11.253 -15.351 1.00 87.81 96 SER A C 1
ATOM 778 O O . SER A 1 96 ? -9.593 11.196 -15.934 1.00 87.81 96 SER A O 1
ATOM 780 N N . THR A 1 97 ? -7.361 10.937 -15.959 1.00 87.00 97 THR A N 1
ATOM 781 C CA . THR A 1 97 ? -7.283 10.476 -17.352 1.00 87.00 97 THR A CA 1
ATOM 782 C C . THR A 1 97 ? -8.010 9.146 -17.555 1.00 87.00 97 THR A C 1
ATOM 784 O O . THR A 1 97 ? -8.746 8.993 -18.522 1.00 87.00 97 THR A O 1
ATOM 787 N N . LEU A 1 98 ? -7.870 8.191 -16.637 1.00 87.38 98 LEU A N 1
ATOM 788 C CA . LEU A 1 98 ? -8.473 6.859 -16.758 1.00 87.38 98 LEU A CA 1
ATOM 789 C C . LEU A 1 98 ? -9.973 6.830 -16.462 1.00 87.38 98 LEU A C 1
ATOM 791 O O . LEU A 1 98 ? -10.670 5.978 -17.001 1.00 87.38 98 LEU A O 1
ATOM 795 N N . ILE A 1 99 ? -10.485 7.752 -15.645 1.00 83.88 99 ILE A N 1
ATOM 796 C CA . ILE A 1 99 ? -11.932 7.948 -15.481 1.00 83.88 99 ILE A CA 1
ATOM 797 C C . ILE A 1 99 ? -12.537 8.423 -16.804 1.00 83.88 99 ILE A C 1
ATOM 799 O O . ILE A 1 99 ? -13.584 7.931 -17.214 1.00 83.88 99 ILE A O 1
ATOM 803 N N . ARG A 1 100 ? -11.863 9.354 -17.493 1.00 81.19 100 ARG A N 1
ATOM 804 C CA . ARG A 1 100 ? -12.318 9.875 -18.789 1.00 81.19 100 ARG A CA 1
ATOM 805 C C . ARG A 1 100 ? -12.124 8.876 -19.931 1.00 81.19 100 ARG A C 1
ATOM 807 O O . ARG A 1 100 ? -12.937 8.847 -20.849 1.00 81.19 100 ARG A O 1
ATOM 814 N N . PHE A 1 101 ? -11.082 8.051 -19.861 1.00 80.75 101 PHE A N 1
ATOM 815 C CA . PHE A 1 101 ? -10.735 7.061 -20.880 1.00 80.75 101 PHE A CA 1
ATOM 816 C C . PHE A 1 101 ? -10.552 5.662 -20.257 1.00 80.75 101 PHE A C 1
ATOM 818 O O . PHE A 1 101 ? -9.425 5.163 -20.167 1.00 80.75 101 PHE A O 1
ATOM 825 N N . PRO A 1 102 ? -11.641 4.983 -19.837 1.00 79.38 102 PRO A N 1
ATOM 826 C CA . PRO A 1 102 ? -11.555 3.712 -19.106 1.00 79.38 102 PRO A CA 1
ATOM 827 C C . PRO A 1 102 ? -10.885 2.572 -19.880 1.00 79.38 102 PRO A C 1
ATOM 829 O O . PRO A 1 102 ? -10.348 1.641 -19.283 1.00 79.38 102 PRO A O 1
ATOM 832 N N . PHE A 1 103 ? -10.888 2.635 -21.214 1.00 71.44 103 PHE A N 1
ATOM 833 C CA . PHE A 1 103 ? -10.264 1.632 -22.082 1.00 71.44 103 PHE A CA 1
ATOM 834 C C . PHE A 1 103 ? -8.730 1.600 -21.984 1.00 71.44 103 PHE A C 1
ATOM 836 O O . PHE A 1 103 ? -8.124 0.589 -22.345 1.00 71.44 103 PHE A O 1
ATOM 843 N N . LEU A 1 104 ? -8.108 2.671 -21.475 1.00 76.25 104 LEU A N 1
ATOM 844 C CA . LEU A 1 104 ? -6.668 2.745 -21.216 1.00 76.25 104 LEU A CA 1
ATOM 845 C C . LEU A 1 104 ? -6.243 1.914 -19.995 1.00 76.25 104 LEU A C 1
ATOM 847 O O . LEU A 1 104 ? -5.049 1.704 -19.791 1.00 76.25 104 LEU A O 1
ATOM 851 N N . ARG A 1 105 ? -7.200 1.444 -19.183 1.00 78.12 105 ARG A N 1
ATOM 852 C CA . ARG A 1 105 ? -6.930 0.661 -17.977 1.00 78.12 105 ARG A CA 1
ATOM 853 C C . ARG A 1 105 ? -6.290 -0.682 -18.331 1.00 78.12 105 ARG A C 1
ATOM 855 O O . ARG A 1 105 ? -6.786 -1.446 -19.166 1.00 78.12 105 ARG A O 1
ATOM 862 N N . GLU A 1 106 ? -5.190 -0.983 -17.661 1.00 75.25 106 GLU A N 1
ATOM 863 C CA . GLU A 1 106 ? -4.489 -2.256 -17.781 1.00 75.25 106 GLU A CA 1
ATOM 864 C C . GLU A 1 106 ? -5.312 -3.390 -17.149 1.00 75.25 106 GLU A C 1
ATOM 866 O O . GLU A 1 106 ? -6.087 -3.179 -16.215 1.00 75.25 106 GLU A O 1
ATOM 871 N N . LYS A 1 107 ? -5.161 -4.612 -17.679 1.00 68.44 107 LYS A N 1
ATOM 872 C CA . LYS A 1 107 ? -5.918 -5.793 -17.222 1.00 68.44 107 LYS A CA 1
ATOM 873 C C . LYS A 1 107 ? -5.418 -6.365 -15.887 1.00 68.44 107 LYS A C 1
ATOM 875 O O . LYS A 1 107 ? -6.109 -7.187 -15.298 1.00 68.44 107 LYS A O 1
ATOM 880 N N . TYR A 1 108 ? -4.235 -5.956 -15.433 1.00 63.56 108 TYR A N 1
ATOM 881 C CA . TYR A 1 108 ? -3.571 -6.480 -14.240 1.00 63.56 108 TYR A CA 1
ATOM 882 C C . TYR A 1 108 ? -3.283 -5.354 -13.241 1.00 63.56 108 TYR A C 1
ATOM 884 O O . TYR A 1 108 ? -3.210 -4.183 -13.620 1.00 63.56 108 TYR A O 1
ATOM 892 N N . GLY A 1 109 ? -3.104 -5.721 -11.970 1.00 72.62 109 GLY A N 1
ATOM 893 C CA . GLY A 1 109 ? -2.740 -4.783 -10.906 1.00 72.62 109 GLY A CA 1
ATOM 894 C C . GLY A 1 109 ? -3.812 -3.724 -10.622 1.00 72.62 109 GLY A C 1
ATOM 895 O O . GLY A 1 109 ? -5.012 -3.983 -10.717 1.00 72.62 109 GLY A O 1
ATOM 896 N N . SER A 1 110 ? -3.374 -2.510 -10.279 1.00 73.88 110 SER A N 1
ATOM 897 C CA . SER A 1 110 ? -4.241 -1.353 -10.010 1.00 73.88 110 SER A CA 1
ATOM 898 C C . SER A 1 110 ? -4.925 -0.808 -11.274 1.00 73.88 110 SER A C 1
ATOM 900 O O . SER A 1 110 ? -5.858 0.001 -11.187 1.00 73.88 110 SER A O 1
ATOM 902 N N . GLY A 1 111 ? -4.509 -1.296 -12.448 1.00 75.38 111 GLY A N 1
ATOM 903 C CA . GLY A 1 111 ? -5.004 -0.915 -13.767 1.00 75.38 111 GLY A CA 1
ATOM 904 C C . GLY A 1 111 ? -4.283 0.282 -14.388 1.00 75.38 111 GLY A C 1
ATOM 905 O O . GLY A 1 111 ? -4.713 0.747 -15.441 1.00 75.38 111 GLY A O 1
ATOM 906 N N . TYR A 1 112 ? -3.223 0.795 -13.758 1.00 82.88 112 TYR A N 1
ATOM 907 C CA . TYR A 1 112 ? -2.421 1.913 -14.277 1.00 82.88 112 TYR A CA 1
ATOM 908 C C . TYR A 1 112 ? -0.934 1.839 -13.925 1.00 82.88 112 TYR A C 1
ATOM 910 O O . TYR A 1 112 ? -0.215 2.827 -14.088 1.00 82.88 112 TYR A O 1
ATOM 918 N N . ASP A 1 113 ? -0.472 0.695 -13.423 1.00 83.06 113 ASP A N 1
ATOM 919 C CA . ASP A 1 113 ? 0.874 0.550 -12.872 1.00 83.06 113 ASP A CA 1
ATOM 920 C C . ASP A 1 113 ? 1.955 0.740 -13.948 1.00 83.06 113 ASP A C 1
ATOM 922 O O . ASP A 1 113 ? 2.926 1.463 -13.710 1.00 83.06 113 ASP A O 1
ATOM 926 N N . ALA A 1 114 ? 1.782 0.189 -15.158 1.00 82.50 114 ALA A N 1
ATOM 927 C CA . ALA A 1 114 ? 2.788 0.352 -16.209 1.00 82.50 114 ALA A CA 1
ATOM 928 C C . ALA A 1 114 ? 2.786 1.770 -16.810 1.00 82.50 114 ALA A C 1
ATOM 930 O O . ALA A 1 114 ? 3.855 2.306 -17.129 1.00 82.50 114 ALA A O 1
ATOM 931 N N . LEU A 1 115 ? 1.621 2.421 -16.916 1.00 86.38 115 LEU A N 1
ATOM 932 C CA . LEU A 1 115 ? 1.522 3.845 -17.273 1.00 86.38 115 LEU A CA 1
ATOM 933 C C . LEU A 1 115 ? 2.192 4.753 -16.230 1.00 86.38 115 LEU A C 1
ATOM 935 O O . LEU A 1 115 ? 2.934 5.667 -16.600 1.00 86.38 115 LEU A O 1
ATOM 939 N N . LEU A 1 116 ? 1.981 4.485 -14.938 1.00 89.94 116 LEU A N 1
ATOM 940 C CA . LEU A 1 116 ? 2.620 5.212 -13.840 1.00 89.94 116 LEU A CA 1
ATOM 941 C C . LEU A 1 116 ? 4.142 5.100 -13.906 1.00 89.94 116 LEU A C 1
ATOM 943 O O . LEU A 1 116 ? 4.845 6.110 -13.821 1.00 89.94 116 LEU A O 1
ATOM 947 N N . GLU A 1 117 ? 4.649 3.886 -14.088 1.00 87.56 117 GLU A N 1
ATOM 948 C CA . GLU A 1 117 ? 6.084 3.640 -14.157 1.00 87.56 117 GLU A CA 1
ATOM 949 C C . GLU A 1 117 ? 6.709 4.267 -15.414 1.00 87.56 117 GLU A C 1
ATOM 951 O O . GLU A 1 117 ? 7.774 4.883 -15.354 1.00 87.56 117 GLU A O 1
ATOM 956 N N . SER A 1 118 ? 6.016 4.215 -16.554 1.00 89.44 118 SER A N 1
ATOM 957 C CA . SER A 1 118 ? 6.453 4.880 -17.790 1.00 89.44 118 SER A CA 1
ATOM 958 C C . SER A 1 118 ? 6.547 6.401 -17.624 1.00 89.44 118 SER A C 1
ATOM 960 O O . SER A 1 118 ? 7.525 7.018 -18.057 1.00 89.44 118 SER A O 1
ATOM 962 N N . LEU A 1 119 ? 5.574 7.007 -16.940 1.00 92.31 119 LEU A N 1
ATOM 963 C CA . LEU A 1 119 ? 5.550 8.442 -16.659 1.00 92.31 119 LEU A CA 1
ATOM 964 C C . LEU A 1 119 ? 6.669 8.857 -15.691 1.00 92.31 119 LEU A C 1
ATOM 966 O O . LEU A 1 119 ? 7.375 9.835 -15.942 1.00 92.31 119 LEU A O 1
ATOM 970 N N . ARG A 1 120 ? 6.915 8.079 -14.630 1.00 91.62 120 ARG A N 1
ATOM 971 C CA . ARG A 1 120 ? 8.056 8.294 -13.720 1.00 91.62 120 ARG A CA 1
ATOM 972 C C . ARG A 1 120 ? 9.390 8.224 -14.456 1.00 91.62 120 ARG A C 1
ATOM 974 O O . ARG A 1 120 ? 10.254 9.085 -14.267 1.00 91.62 120 ARG A O 1
ATOM 981 N N . ASN A 1 121 ? 9.552 7.228 -15.325 1.00 90.56 121 ASN A N 1
ATOM 982 C CA . ASN A 1 121 ? 10.759 7.065 -16.130 1.00 90.56 121 ASN A CA 1
ATOM 983 C C . ASN A 1 121 ? 10.962 8.223 -17.112 1.00 90.56 121 ASN A C 1
ATOM 985 O O . ASN A 1 121 ? 12.098 8.672 -17.290 1.00 90.56 121 ASN A O 1
ATOM 989 N N . LYS A 1 122 ? 9.880 8.771 -17.679 1.00 93.25 122 LYS A N 1
ATOM 990 C CA . LYS A 1 122 ? 9.923 9.995 -18.487 1.00 93.25 122 LYS A CA 1
ATOM 991 C C . LYS A 1 122 ? 10.458 11.179 -17.674 1.00 93.25 122 LYS A C 1
ATOM 993 O O . LYS A 1 122 ? 11.483 11.734 -18.059 1.00 93.25 122 LYS A O 1
ATOM 998 N N . PHE A 1 123 ? 9.892 11.483 -16.503 1.00 93.69 123 PHE A N 1
ATOM 999 C CA . PHE A 1 123 ? 10.420 12.537 -15.616 1.00 93.69 123 PHE A CA 1
ATOM 1000 C C . PHE A 1 123 ? 11.869 12.284 -15.180 1.00 93.69 123 PHE A C 1
ATOM 1002 O O . PHE A 1 123 ? 12.660 13.214 -15.051 1.00 93.69 123 PHE A O 1
ATOM 1009 N N . LYS A 1 124 ? 12.257 11.026 -14.939 1.00 90.19 124 LYS A N 1
ATOM 1010 C CA . LYS A 1 124 ? 13.650 10.669 -14.624 1.00 90.19 124 LYS A CA 1
ATOM 1011 C C . LYS A 1 124 ? 14.589 10.972 -15.791 1.00 90.19 124 LYS A C 1
ATOM 1013 O O . LYS A 1 124 ? 15.704 11.411 -15.542 1.00 90.19 124 LYS A O 1
ATOM 1018 N N . LYS A 1 125 ? 14.167 10.723 -17.035 1.00 89.38 125 LYS A N 1
ATOM 1019 C CA . LYS A 1 125 ? 14.952 10.999 -18.246 1.00 89.38 125 LYS A CA 1
ATOM 1020 C C . LYS A 1 125 ? 15.090 12.500 -18.491 1.00 89.38 125 LYS A C 1
ATOM 1022 O O . LYS A 1 125 ? 16.213 12.958 -18.665 1.00 89.38 125 LYS A O 1
ATOM 1027 N N . GLU A 1 126 ? 13.983 13.235 -18.440 1.00 89.69 126 GLU A N 1
ATOM 1028 C CA . GLU A 1 126 ? 13.961 14.683 -18.688 1.00 89.69 126 GLU A CA 1
ATOM 1029 C C . GLU A 1 126 ? 14.713 15.471 -17.617 1.00 89.69 126 GLU A C 1
ATOM 1031 O O . GLU A 1 126 ? 15.218 16.541 -17.908 1.00 89.69 126 GLU A O 1
ATOM 1036 N N . ARG A 1 127 ? 14.866 14.929 -16.399 1.00 88.31 127 ARG A N 1
ATOM 1037 C CA . ARG A 1 127 ? 15.690 15.534 -15.340 1.00 88.31 127 ARG A CA 1
ATOM 1038 C C . ARG A 1 127 ? 17.194 15.340 -15.506 1.00 88.31 127 ARG A C 1
ATOM 1040 O O . ARG A 1 127 ? 17.951 16.095 -14.911 1.00 88.31 127 ARG A O 1
ATOM 1047 N N . ARG A 1 128 ? 17.656 14.354 -16.283 1.00 77.69 128 ARG A N 1
ATOM 1048 C CA . ARG A 1 128 ? 19.102 14.074 -16.424 1.00 77.69 128 ARG A CA 1
ATOM 1049 C C . ARG A 1 128 ? 19.918 15.279 -16.915 1.00 77.69 128 ARG A C 1
ATOM 1051 O O . ARG A 1 128 ? 21.000 15.461 -16.375 1.00 77.69 128 ARG A O 1
ATOM 1058 N N . PRO A 1 129 ? 19.438 16.095 -17.873 1.00 73.62 129 PRO A N 1
ATOM 1059 C CA . PRO A 1 129 ? 20.150 17.290 -18.325 1.00 73.62 129 PRO A CA 1
ATOM 1060 C C . PRO A 1 129 ? 20.085 18.466 -17.339 1.00 73.62 129 PRO A C 1
ATOM 1062 O O . PRO A 1 129 ? 20.904 19.369 -17.437 1.00 73.62 129 PRO A O 1
ATOM 1065 N N . LEU A 1 130 ? 19.128 18.474 -16.398 1.00 66.25 130 LEU A N 1
ATOM 1066 C CA . LEU A 1 130 ? 19.001 19.525 -15.374 1.00 66.25 130 LEU A CA 1
ATOM 1067 C C . LEU A 1 130 ? 19.996 19.352 -14.218 1.00 66.25 130 LEU A C 1
ATOM 1069 O O . LEU A 1 130 ? 20.147 20.255 -13.399 1.00 66.25 130 LEU A O 1
ATOM 1073 N N . VAL A 1 131 ? 20.658 18.196 -14.133 1.00 59.44 131 VAL A N 1
ATOM 1074 C CA . VAL A 1 131 ? 21.717 17.952 -13.158 1.00 59.44 131 VAL A CA 1
ATOM 1075 C C . VAL A 1 131 ? 23.035 18.370 -13.800 1.00 59.44 131 VAL A C 1
ATOM 1077 O O . VAL A 1 131 ? 23.479 17.743 -14.761 1.00 59.44 131 VAL A O 1
ATOM 1080 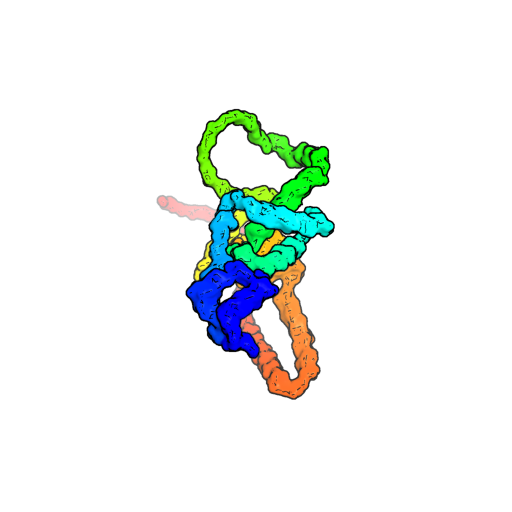N N . ASN A 1 132 ? 23.638 19.445 -13.288 1.00 56.97 132 ASN A N 1
ATOM 1081 C CA . ASN A 1 132 ? 24.926 19.940 -13.759 1.00 56.97 132 ASN A CA 1
ATOM 1082 C C . ASN A 1 132 ? 25.958 18.799 -13.707 1.00 56.97 132 ASN A C 1
ATOM 1084 O O . ASN A 1 132 ? 26.249 18.243 -12.645 1.00 56.97 132 ASN A O 1
ATOM 1088 N N . LEU A 1 133 ? 26.445 18.404 -14.885 1.00 62.94 133 LEU A N 1
ATOM 1089 C CA . LEU A 1 133 ? 27.245 17.197 -15.078 1.00 62.94 133 LEU A CA 1
ATOM 1090 C C . LEU A 1 133 ? 28.532 17.226 -14.241 1.00 62.94 133 LEU A C 1
ATOM 1092 O O . LEU A 1 133 ? 28.959 16.174 -13.771 1.00 62.94 133 LEU A O 1
ATOM 1096 N N . GLU A 1 134 ? 29.087 18.410 -13.972 1.00 61.50 134 GLU A N 1
ATOM 1097 C CA . GLU A 1 134 ? 30.312 18.616 -13.187 1.00 61.50 134 GLU A CA 1
ATOM 1098 C C . GLU A 1 134 ? 30.220 18.032 -11.765 1.00 61.50 134 GLU A C 1
ATOM 1100 O O . GLU A 1 134 ? 31.154 17.408 -11.262 1.00 61.50 134 GLU A O 1
ATOM 1105 N N . GLU A 1 135 ? 29.073 18.201 -11.104 1.00 58.75 135 GLU A N 1
ATOM 1106 C CA . GLU A 1 135 ? 28.880 17.794 -9.709 1.00 58.75 135 GLU A CA 1
ATOM 1107 C C . GLU A 1 135 ? 28.663 16.279 -9.594 1.00 58.75 135 GLU A C 1
ATOM 1109 O O . GLU A 1 135 ? 29.165 15.627 -8.677 1.00 58.75 135 GLU A O 1
ATOM 1114 N N . VAL A 1 136 ? 28.009 15.689 -10.600 1.00 60.69 136 VAL A N 1
ATOM 1115 C CA . VAL A 1 136 ? 27.846 14.236 -10.732 1.00 60.69 136 VAL A CA 1
ATOM 1116 C C . VAL A 1 136 ? 29.158 13.565 -11.117 1.00 60.69 136 VAL A C 1
ATOM 1118 O O . VAL A 1 136 ? 29.417 12.467 -10.630 1.00 60.69 136 VAL A O 1
ATOM 1121 N N . PHE A 1 137 ? 30.002 14.198 -11.940 1.00 62.28 137 PHE A N 1
ATOM 1122 C CA . PHE A 1 137 ? 31.354 13.707 -12.217 1.00 62.28 137 PHE A CA 1
ATOM 1123 C C . PHE A 1 137 ? 32.214 13.730 -10.954 1.00 62.28 137 PHE A C 1
ATOM 1125 O O . PHE A 1 137 ? 32.782 12.696 -10.616 1.00 62.28 137 PHE A O 1
ATOM 1132 N N . LYS A 1 138 ? 32.208 14.832 -10.190 1.00 66.00 138 LYS A N 1
ATOM 1133 C CA . LYS A 1 138 ? 32.918 14.925 -8.902 1.00 66.00 138 LYS A CA 1
ATOM 1134 C C . LYS A 1 138 ? 32.422 13.905 -7.880 1.00 66.00 138 LYS A C 1
ATOM 1136 O O . LYS A 1 138 ? 33.223 13.298 -7.179 1.00 66.00 138 LYS A O 1
ATOM 1141 N N . MET A 1 139 ? 31.112 13.670 -7.802 1.00 61.38 139 MET A N 1
ATOM 1142 C CA . MET A 1 139 ? 30.546 12.641 -6.925 1.00 61.38 139 MET A CA 1
ATOM 1143 C C . MET A 1 139 ? 30.859 11.227 -7.420 1.00 61.38 139 MET A C 1
ATOM 1145 O O . MET A 1 139 ? 31.224 10.372 -6.622 1.00 61.38 139 MET A O 1
ATOM 1149 N N . LYS A 1 140 ? 30.800 10.960 -8.727 1.00 60.66 140 LYS A N 1
ATOM 1150 C CA . LYS A 1 140 ? 31.251 9.674 -9.272 1.00 60.66 140 LYS A CA 1
ATOM 1151 C C . LYS A 1 140 ? 32.726 9.440 -9.001 1.00 60.66 140 LYS A C 1
ATOM 1153 O O . LYS A 1 140 ? 33.080 8.336 -8.639 1.00 60.66 140 LYS A O 1
ATOM 1158 N N . GLU A 1 141 ? 33.573 10.445 -9.139 1.00 63.19 141 GLU A N 1
ATOM 1159 C CA . GLU A 1 141 ? 35.003 10.324 -8.869 1.00 63.19 141 GLU A CA 1
ATOM 1160 C C . GLU A 1 141 ? 35.276 10.098 -7.374 1.00 63.19 141 GLU A C 1
ATOM 1162 O O . GLU A 1 141 ? 36.054 9.219 -7.013 1.00 63.19 141 GLU A O 1
ATOM 1167 N N . LYS A 1 142 ? 34.553 10.813 -6.503 1.00 66.06 142 LYS A N 1
ATOM 1168 C CA . LYS A 1 142 ? 34.656 10.709 -5.041 1.00 66.06 142 LYS A CA 1
ATOM 1169 C C . LYS A 1 142 ? 34.107 9.397 -4.471 1.00 66.06 142 LYS A C 1
ATOM 1171 O O . LYS A 1 142 ? 34.637 8.909 -3.478 1.00 66.06 142 LYS A O 1
ATOM 1176 N N . TYR A 1 143 ? 33.046 8.854 -5.066 1.00 59.22 143 TYR A N 1
ATOM 1177 C CA . TYR A 1 143 ? 32.317 7.690 -4.545 1.00 59.22 143 TYR A CA 1
ATOM 1178 C C . TYR A 1 143 ? 32.434 6.440 -5.426 1.00 59.22 143 TYR A C 1
ATOM 1180 O O . TYR A 1 143 ? 31.928 5.385 -5.053 1.00 59.22 143 TYR A O 1
ATOM 1188 N N . SER A 1 144 ? 33.101 6.507 -6.582 1.00 49.84 144 SER A N 1
ATOM 1189 C CA . SER A 1 144 ? 33.477 5.292 -7.305 1.00 49.84 144 SER A CA 1
ATOM 1190 C C . SER A 1 144 ? 34.582 4.578 -6.539 1.00 49.84 144 SER A C 1
ATOM 1192 O O . SER A 1 144 ? 35.642 5.143 -6.267 1.00 49.84 144 SER A O 1
ATOM 1194 N N . ALA A 1 145 ? 34.347 3.314 -6.197 1.00 53.97 145 ALA A N 1
ATOM 1195 C CA . ALA A 1 145 ? 35.404 2.453 -5.702 1.00 53.97 145 ALA A CA 1
ATOM 1196 C C . ALA A 1 145 ? 36.498 2.358 -6.776 1.00 53.97 145 ALA A C 1
ATOM 1198 O O . ALA A 1 145 ? 36.235 1.918 -7.905 1.00 53.97 145 ALA A O 1
ATOM 1199 N N . ARG A 1 146 ? 37.726 2.774 -6.436 1.00 46.81 146 ARG A N 1
ATOM 1200 C CA . ARG A 1 146 ? 38.901 2.527 -7.280 1.00 46.81 146 ARG A CA 1
ATOM 1201 C C . ARG A 1 146 ? 38.926 1.022 -7.579 1.00 46.81 146 ARG A C 1
ATOM 1203 O O . ARG A 1 146 ? 39.027 0.224 -6.658 1.00 46.81 146 ARG A O 1
ATOM 1210 N N . HIS A 1 147 ? 38.785 0.677 -8.864 1.00 46.66 147 HIS A N 1
ATOM 1211 C CA . HIS A 1 147 ? 38.745 -0.678 -9.448 1.00 46.66 147 HIS A CA 1
ATOM 1212 C C . HIS A 1 147 ? 37.380 -1.369 -9.671 1.00 46.66 147 HIS A C 1
ATOM 1214 O O . HIS A 1 147 ? 37.374 -2.473 -10.208 1.00 46.66 147 HIS A O 1
ATOM 1220 N N . SER A 1 148 ? 36.225 -0.726 -9.444 1.00 46.72 148 SER A N 1
ATOM 1221 C CA . SER A 1 148 ? 34.904 -1.299 -9.819 1.00 46.72 148 SER A CA 1
ATOM 1222 C C . SER A 1 148 ? 34.490 -1.007 -11.276 1.00 46.72 148 SER A C 1
ATOM 1224 O O . SER A 1 148 ? 33.371 -0.608 -11.596 1.00 46.72 148 SER A O 1
ATOM 1226 N N . GLY A 1 149 ? 35.432 -1.163 -12.205 1.00 41.28 149 GLY A N 1
ATOM 1227 C CA . GLY A 1 149 ? 35.193 -0.967 -13.630 1.00 41.28 149 GLY A CA 1
ATOM 1228 C C . GLY A 1 149 ? 35.756 -2.127 -14.428 1.00 41.28 149 GLY A C 1
ATOM 1229 O O . GLY A 1 149 ? 36.965 -2.199 -14.639 1.00 41.28 149 GLY A O 1
ATOM 1230 N N . ARG A 1 150 ? 34.882 -3.007 -14.932 1.00 39.34 150 ARG A N 1
ATOM 1231 C CA . ARG A 1 150 ? 35.224 -3.923 -16.027 1.00 39.34 150 ARG A CA 1
ATOM 1232 C C . ARG A 1 150 ? 35.750 -3.067 -17.183 1.00 39.34 150 ARG A C 1
ATOM 1234 O O . ARG A 1 150 ? 34.988 -2.295 -17.770 1.00 39.34 150 ARG A O 1
ATOM 1241 N N . LYS A 1 151 ? 37.053 -3.162 -17.480 1.00 40.50 151 LYS A N 1
ATOM 1242 C CA . LYS A 1 151 ? 37.640 -2.586 -18.698 1.00 40.50 151 LYS A CA 1
ATOM 1243 C C . LYS A 1 151 ? 36.820 -3.114 -19.875 1.00 40.50 151 LYS A C 1
ATOM 1245 O O . LYS A 1 151 ? 36.748 -4.322 -20.082 1.00 40.50 151 LYS A O 1
ATOM 1250 N N . ARG A 1 152 ? 36.156 -2.221 -20.610 1.00 39.25 152 ARG A N 1
ATOM 1251 C CA . ARG A 1 152 ? 35.498 -2.579 -21.868 1.00 39.25 152 ARG A CA 1
ATOM 1252 C C . ARG A 1 152 ? 36.585 -2.793 -22.916 1.00 39.25 152 ARG A C 1
ATOM 1254 O O . ARG A 1 152 ? 37.067 -1.831 -23.500 1.00 39.25 152 ARG A O 1
ATOM 1261 N N . GLY A 1 153 ? 36.979 -4.049 -23.090 1.00 33.88 153 GLY A N 1
ATOM 1262 C CA . GLY A 1 153 ? 37.637 -4.550 -24.288 1.00 33.88 153 GLY A CA 1
ATOM 1263 C C . GLY A 1 153 ? 36.597 -5.264 -25.149 1.00 33.88 153 GLY A C 1
ATOM 1264 O O . GLY A 1 153 ? 35.960 -6.193 -24.672 1.00 33.88 153 GLY A O 1
ATOM 1265 N N . VAL A 1 154 ? 36.367 -4.683 -26.325 1.00 38.22 154 VAL A N 1
ATOM 1266 C CA . VAL A 1 154 ? 36.002 -5.242 -27.640 1.00 38.22 154 VAL A CA 1
ATOM 1267 C C . VAL A 1 154 ? 35.471 -6.696 -27.726 1.00 38.22 154 VAL A C 1
ATOM 1269 O O . VAL A 1 154 ? 36.095 -7.624 -27.232 1.00 38.22 154 VAL A O 1
ATOM 1272 N N . GLU A 1 155 ? 34.369 -6.810 -28.487 1.00 35.22 155 GLU A N 1
ATOM 1273 C CA . GLU A 1 155 ? 33.808 -7.961 -29.234 1.00 35.22 155 GLU A CA 1
ATOM 1274 C C . GLU A 1 155 ? 32.905 -9.023 -28.548 1.00 35.22 155 GLU A C 1
ATOM 1276 O O . GLU A 1 155 ? 33.290 -9.760 -27.650 1.00 35.22 155 GLU A O 1
ATOM 1281 N N . THR A 1 156 ? 31.647 -9.008 -29.025 1.00 37.06 156 THR A N 1
ATOM 1282 C CA . THR A 1 156 ? 30.678 -10.092 -29.320 1.00 37.06 156 THR A CA 1
ATOM 1283 C C . THR A 1 156 ? 30.802 -11.464 -28.643 1.00 37.06 156 THR A C 1
ATOM 1285 O O . THR A 1 156 ? 31.740 -12.194 -28.916 1.00 37.06 156 THR A O 1
ATOM 1288 N N . GLU A 1 157 ? 29.767 -11.875 -27.890 1.00 31.98 157 GLU A N 1
ATOM 1289 C CA . GLU A 1 157 ? 28.778 -12.912 -28.280 1.00 31.98 157 GLU A CA 1
ATOM 1290 C C . GLU A 1 157 ? 27.726 -13.156 -27.170 1.00 31.98 157 GLU A C 1
ATOM 1292 O O . GLU A 1 157 ? 27.850 -12.681 -26.041 1.00 31.98 157 GLU A O 1
ATOM 1297 N N . GLU A 1 158 ? 26.618 -13.788 -27.560 1.00 34.06 158 GLU A N 1
ATOM 1298 C CA . GLU A 1 158 ? 25.323 -13.883 -26.877 1.00 34.06 158 GLU A CA 1
ATOM 1299 C C . GLU A 1 158 ? 25.238 -14.809 -25.636 1.00 34.06 158 GLU A C 1
ATOM 1301 O O . GLU A 1 158 ? 26.061 -15.686 -25.403 1.00 34.06 158 GLU A O 1
ATOM 1306 N N . VAL A 1 159 ? 24.090 -14.663 -24.949 1.00 27.34 159 VAL A N 1
ATOM 1307 C CA . VAL A 1 159 ? 23.373 -15.610 -24.059 1.00 27.34 159 VAL A CA 1
ATOM 1308 C C . VAL A 1 159 ? 23.695 -15.556 -22.554 1.00 27.34 159 VAL A C 1
ATOM 1310 O O . VAL A 1 159 ? 24.687 -16.081 -22.072 1.00 27.34 159 VAL A O 1
ATOM 1313 N N . CYS A 1 160 ? 22.774 -15.004 -21.753 1.00 24.91 160 CYS A N 1
ATOM 1314 C CA . CYS A 1 160 ? 21.753 -15.778 -21.018 1.00 24.91 160 CYS A CA 1
ATOM 1315 C C . CYS A 1 160 ? 21.090 -14.931 -19.914 1.00 24.91 160 CYS A C 1
ATOM 1317 O O . CYS A 1 160 ? 21.707 -14.087 -19.270 1.00 24.91 160 CYS A O 1
ATOM 1319 N N . LEU A 1 161 ? 19.806 -15.196 -19.690 1.00 42.19 161 LEU A N 1
ATOM 1320 C CA . LEU A 1 161 ? 18.946 -14.625 -18.659 1.00 42.19 161 LEU A CA 1
ATOM 1321 C C . LEU A 1 161 ? 19.507 -14.849 -17.247 1.00 42.19 161 LEU A C 1
ATOM 1323 O O . LEU A 1 161 ? 19.608 -15.992 -16.818 1.00 42.19 161 LEU A O 1
ATOM 1327 N N . GLN A 1 162 ? 19.716 -13.781 -16.472 1.00 31.56 162 GLN A N 1
ATOM 1328 C CA . GLN A 1 162 ? 19.748 -13.870 -15.009 1.00 31.56 162 GLN A CA 1
ATOM 1329 C C . GLN A 1 162 ? 19.194 -12.594 -14.351 1.00 31.56 162 GLN A C 1
ATOM 1331 O O . GLN A 1 162 ? 19.746 -11.501 -14.445 1.00 31.56 162 GLN A O 1
ATOM 1336 N N . LYS A 1 163 ? 18.013 -12.784 -13.748 1.00 34.78 163 LYS A N 1
ATOM 1337 C CA . LYS A 1 163 ? 17.496 -12.198 -12.500 1.00 34.78 163 LYS A CA 1
ATOM 1338 C C . LYS A 1 163 ? 18.216 -10.916 -12.043 1.00 34.78 163 LYS A C 1
ATOM 1340 O O . LYS A 1 163 ? 19.271 -10.975 -11.426 1.00 34.78 163 LYS A O 1
ATOM 1345 N N . ARG A 1 164 ? 17.606 -9.749 -12.290 1.00 29.91 164 ARG A N 1
ATOM 1346 C CA . ARG A 1 164 ? 18.053 -8.484 -11.686 1.00 29.91 164 ARG A CA 1
ATOM 1347 C C . ARG A 1 164 ? 17.722 -8.480 -10.194 1.00 29.91 164 ARG A C 1
ATOM 1349 O O . ARG A 1 164 ? 16.619 -8.105 -9.805 1.00 29.91 164 ARG A O 1
ATOM 1356 N N . SER A 1 165 ? 18.683 -8.891 -9.379 1.00 33.50 165 SER A N 1
ATOM 1357 C CA . SER A 1 165 ? 18.806 -8.454 -7.993 1.00 33.50 165 SER A CA 1
ATOM 1358 C C . SER A 1 165 ? 19.025 -6.939 -7.984 1.00 33.50 165 SER A C 1
ATOM 1360 O O . SER A 1 165 ? 19.912 -6.406 -8.650 1.00 33.50 165 SER A O 1
ATOM 1362 N N . CYS A 1 166 ? 18.148 -6.238 -7.270 1.00 28.62 166 CYS A N 1
ATOM 1363 C CA . CYS A 1 166 ? 18.321 -4.842 -6.910 1.00 28.62 166 CYS A CA 1
ATOM 1364 C C . CYS A 1 166 ? 19.383 -4.785 -5.806 1.00 28.62 166 CYS A C 1
ATOM 1366 O O . CYS A 1 166 ? 19.079 -4.994 -4.635 1.00 28.62 166 CYS A O 1
ATOM 1368 N N . GLU A 1 167 ? 20.635 -4.560 -6.187 1.00 40.41 167 GLU A N 1
ATOM 1369 C CA . GLU A 1 167 ? 21.696 -4.180 -5.257 1.00 40.41 167 GLU A CA 1
ATOM 1370 C C . GLU A 1 167 ? 21.586 -2.674 -5.022 1.00 40.41 167 GLU A C 1
ATOM 1372 O O . GLU A 1 167 ? 22.185 -1.855 -5.719 1.00 40.41 167 GLU A O 1
ATOM 1377 N N . GLN A 1 168 ? 20.747 -2.298 -4.062 1.00 39.84 168 GLN A N 1
ATOM 1378 C CA . GLN A 1 168 ? 20.926 -1.041 -3.357 1.00 39.84 168 GLN A CA 1
ATOM 1379 C C . GLN A 1 168 ? 21.648 -1.409 -2.067 1.00 39.84 168 GLN A C 1
ATOM 1381 O O . GLN A 1 168 ? 21.049 -2.037 -1.197 1.00 39.84 168 GLN A O 1
ATOM 1386 N N . GLU A 1 169 ? 22.952 -1.115 -2.013 1.00 39.44 169 GLU A N 1
ATOM 1387 C CA . GLU A 1 169 ? 23.803 -1.380 -0.853 1.00 39.44 169 GLU A CA 1
ATOM 1388 C C . GLU A 1 169 ? 23.141 -0.805 0.396 1.00 39.44 169 GLU A C 1
ATOM 1390 O O . GLU A 1 169 ? 23.094 0.407 0.621 1.00 39.44 169 GLU A O 1
ATOM 1395 N N . VAL A 1 170 ? 22.586 -1.705 1.200 1.00 46.25 170 VAL A N 1
ATOM 1396 C CA . VAL A 1 170 ? 22.150 -1.371 2.537 1.00 46.25 170 VAL A CA 1
ATOM 1397 C C . VAL A 1 170 ? 23.431 -1.349 3.360 1.00 46.25 170 VAL A C 1
ATOM 1399 O O . VAL A 1 170 ? 24.002 -2.395 3.654 1.00 46.25 170 VAL A O 1
ATOM 1402 N N . SER A 1 171 ? 23.914 -0.149 3.677 1.00 44.84 171 SER A N 1
ATOM 1403 C CA . SER A 1 171 ? 24.897 0.056 4.742 1.00 44.84 171 SER A CA 1
ATOM 1404 C C . SER A 1 171 ? 24.234 -0.368 6.056 1.00 44.84 171 SER A C 1
ATOM 1406 O O . SER A 1 171 ? 23.566 0.417 6.728 1.00 44.84 171 SER A O 1
ATOM 1408 N N . LEU A 1 172 ? 24.287 -1.669 6.336 1.00 48.38 172 LEU A N 1
ATOM 1409 C CA . LEU A 1 172 ? 23.768 -2.276 7.548 1.00 48.38 172 LEU A CA 1
ATOM 1410 C C . LEU A 1 172 ? 24.927 -2.367 8.527 1.00 48.38 172 LEU A C 1
ATOM 1412 O O . LEU A 1 172 ? 25.838 -3.165 8.342 1.00 48.38 172 LEU A O 1
ATOM 1416 N N . ASP A 1 173 ? 24.850 -1.583 9.595 1.00 47.06 173 ASP A N 1
ATOM 1417 C CA . ASP A 1 173 ? 25.602 -1.775 10.839 1.00 47.06 173 ASP A CA 1
ATOM 1418 C C . ASP A 1 173 ? 25.111 -3.051 11.561 1.00 47.06 173 ASP A C 1
ATOM 1420 O O . ASP A 1 173 ? 24.599 -3.035 12.677 1.00 47.06 173 ASP A O 1
ATOM 1424 N N . SER A 1 174 ? 25.110 -4.175 10.846 1.00 52.88 174 SER A N 1
ATOM 1425 C CA . SER A 1 174 ? 24.610 -5.462 11.304 1.00 52.88 174 SER A CA 1
ATOM 1426 C C . SER A 1 174 ? 25.703 -6.496 11.098 1.00 52.88 174 SER A C 1
ATOM 1428 O O . SER A 1 174 ? 26.313 -6.557 10.038 1.00 52.88 174 SER A O 1
ATOM 1430 N N . ALA A 1 175 ? 25.938 -7.321 12.117 1.00 59.19 175 ALA A N 1
ATOM 1431 C CA . ALA A 1 175 ? 26.913 -8.409 12.066 1.00 59.19 175 ALA A CA 1
ATOM 1432 C C . ALA A 1 175 ? 26.574 -9.500 11.024 1.00 59.19 175 ALA A C 1
ATOM 1434 O O . ALA A 1 175 ? 27.387 -10.391 10.799 1.00 59.19 175 ALA A O 1
ATOM 1435 N N . GLU A 1 176 ? 25.383 -9.455 10.419 1.00 70.00 176 GLU A N 1
ATOM 1436 C CA . GLU A 1 176 ? 24.914 -10.417 9.422 1.00 70.00 176 GLU A CA 1
ATOM 1437 C C . GLU A 1 176 ? 25.154 -9.888 8.001 1.00 70.00 176 GLU A C 1
ATOM 1439 O O . GLU A 1 176 ? 24.713 -8.791 7.651 1.00 70.00 176 GLU A O 1
ATOM 1444 N N . ASP A 1 177 ? 25.807 -10.686 7.154 1.00 82.69 177 ASP A N 1
ATOM 1445 C CA . ASP A 1 177 ? 25.920 -10.378 5.729 1.00 82.69 177 ASP A CA 1
ATOM 1446 C C . ASP A 1 177 ? 24.584 -10.597 4.985 1.00 82.69 177 ASP A C 1
ATOM 1448 O O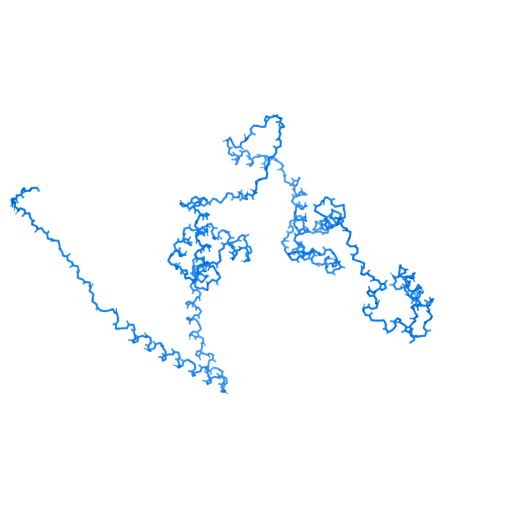 . ASP A 1 177 ? 23.650 -11.243 5.475 1.00 82.69 177 ASP A O 1
ATOM 1452 N N . LEU A 1 178 ? 24.476 -10.060 3.764 1.00 78.94 178 LEU A N 1
ATOM 1453 C CA . LEU A 1 178 ? 23.245 -10.145 2.972 1.00 78.94 178 LEU A CA 1
ATOM 1454 C C . LEU A 1 178 ? 22.815 -11.597 2.697 1.00 78.94 178 LEU A C 1
ATOM 1456 O O . LEU A 1 178 ? 21.619 -11.882 2.633 1.00 78.94 178 LEU A O 1
ATOM 1460 N N . ARG A 1 179 ? 23.764 -12.526 2.551 1.00 81.44 179 ARG A N 1
ATOM 1461 C CA . ARG A 1 179 ? 23.463 -13.938 2.295 1.00 81.44 179 ARG A CA 1
ATOM 1462 C C . ARG A 1 179 ? 22.845 -14.590 3.534 1.00 81.44 179 ARG A C 1
ATOM 1464 O O . ARG A 1 179 ? 21.840 -15.288 3.398 1.00 81.44 179 ARG A O 1
ATOM 1471 N N . SER A 1 180 ? 23.400 -14.327 4.714 1.00 85.25 180 SER A N 1
ATOM 1472 C CA . SER A 1 180 ? 22.874 -14.777 6.007 1.00 85.25 180 SER A CA 1
ATOM 1473 C C . SER A 1 180 ? 21.467 -14.227 6.257 1.00 85.25 180 SER A C 1
ATOM 1475 O O . SER A 1 180 ? 20.542 -14.972 6.592 1.00 85.25 180 SER A O 1
ATOM 1477 N N . ILE A 1 181 ? 21.257 -12.934 5.979 1.00 88.75 181 ILE A N 1
ATOM 1478 C CA . ILE A 1 181 ? 19.945 -12.285 6.098 1.00 88.75 181 ILE A CA 1
ATOM 1479 C C . ILE A 1 181 ? 18.903 -13.000 5.235 1.00 88.75 181 ILE A C 1
ATOM 1481 O O . ILE A 1 181 ? 17.838 -13.357 5.739 1.00 88.75 181 ILE A O 1
ATOM 1485 N N . LEU A 1 182 ? 19.202 -13.251 3.957 1.00 88.19 182 LEU A N 1
ATOM 1486 C CA . LEU A 1 182 ? 18.275 -13.940 3.056 1.00 88.19 182 LEU A CA 1
ATOM 1487 C C . LEU A 1 182 ? 17.946 -15.357 3.547 1.00 88.19 182 LEU A C 1
ATOM 1489 O O . LEU A 1 182 ? 16.785 -15.762 3.506 1.00 88.19 182 LEU A O 1
ATOM 1493 N N . GLN A 1 183 ? 18.929 -16.081 4.088 1.00 89.81 183 GLN A N 1
ATOM 1494 C CA . GLN A 1 183 ? 18.698 -17.401 4.674 1.00 89.81 183 GLN A CA 1
ATOM 1495 C C . GLN A 1 183 ? 17.771 -17.330 5.897 1.00 89.81 183 GLN A C 1
ATOM 1497 O O . GLN A 1 183 ? 16.886 -18.167 6.070 1.00 89.81 183 GLN A O 1
ATOM 1502 N N . HIS A 1 184 ? 17.929 -16.322 6.755 1.00 93.94 184 HIS A N 1
ATOM 1503 C CA . HIS A 1 184 ? 17.025 -16.123 7.885 1.00 93.94 184 HIS A CA 1
ATOM 1504 C C . HIS A 1 184 ? 15.592 -15.794 7.453 1.00 93.94 184 HIS A C 1
ATOM 1506 O O . HIS A 1 184 ? 14.648 -16.260 8.095 1.00 93.94 184 HIS A O 1
ATOM 1512 N N . ILE A 1 185 ? 15.424 -15.025 6.374 1.00 94.19 185 ILE A N 1
ATOM 1513 C CA . ILE A 1 185 ? 14.110 -14.720 5.789 1.00 94.19 185 ILE A CA 1
ATOM 1514 C C . ILE A 1 185 ? 13.458 -15.989 5.243 1.00 94.19 185 ILE A C 1
ATOM 1516 O O . ILE A 1 185 ? 12.283 -16.235 5.514 1.00 94.19 185 ILE A O 1
ATOM 1520 N N . GLU A 1 186 ? 14.219 -16.836 4.554 1.00 93.69 186 GLU A N 1
ATOM 1521 C CA . GLU A 1 186 ? 13.715 -18.118 4.065 1.00 93.69 186 GLU A CA 1
ATOM 1522 C C . GLU A 1 186 ? 13.217 -18.999 5.222 1.00 93.69 186 GLU A C 1
ATOM 1524 O O . GLU A 1 186 ? 12.107 -19.529 5.168 1.00 93.69 186 GLU A O 1
ATOM 1529 N N . VAL A 1 187 ? 13.977 -19.081 6.321 1.00 94.19 187 VAL A N 1
ATOM 1530 C CA . VAL A 1 187 ? 13.543 -19.805 7.528 1.00 94.19 187 VAL A CA 1
ATOM 1531 C C . VAL A 1 187 ? 12.255 -19.209 8.102 1.00 94.19 187 VAL A C 1
ATOM 1533 O O . VAL A 1 187 ? 11.360 -19.962 8.473 1.00 94.19 187 VAL A O 1
ATOM 1536 N N . LEU A 1 188 ? 12.116 -17.879 8.151 1.00 94.69 188 LEU A N 1
ATOM 1537 C CA . LEU A 1 188 ? 10.879 -17.228 8.609 1.00 94.69 188 LEU A CA 1
ATOM 1538 C C . LEU A 1 188 ? 9.672 -17.608 7.746 1.00 94.69 188 LEU A C 1
ATOM 1540 O O . LEU A 1 188 ? 8.591 -17.870 8.280 1.00 94.69 188 LEU A O 1
ATOM 1544 N N . GLN A 1 189 ? 9.850 -17.642 6.426 1.00 94.38 189 GLN A N 1
ATOM 1545 C CA . GLN A 1 189 ? 8.805 -18.037 5.487 1.00 94.38 189 GLN A CA 1
ATOM 1546 C C . GLN A 1 189 ? 8.442 -19.511 5.668 1.00 94.38 189 GLN A C 1
ATOM 1548 O O . GLN A 1 189 ? 7.265 -19.829 5.821 1.00 94.38 189 GLN A O 1
ATOM 1553 N N . GLN A 1 190 ? 9.425 -20.408 5.719 1.00 93.31 190 GLN A N 1
ATOM 1554 C CA . GLN A 1 190 ? 9.192 -21.838 5.928 1.00 93.31 190 GLN A CA 1
ATOM 1555 C C . GLN A 1 190 ? 8.491 -22.109 7.266 1.00 93.31 190 GLN A C 1
ATOM 1557 O O . GLN A 1 190 ? 7.499 -22.836 7.306 1.00 93.31 190 GLN A O 1
ATOM 1562 N N . GLU A 1 191 ? 8.956 -21.487 8.353 1.00 92.62 191 GLU A N 1
ATOM 1563 C CA . GLU A 1 191 ? 8.388 -21.661 9.692 1.00 92.62 191 GLU A CA 1
ATOM 1564 C C . GLU A 1 191 ? 6.932 -21.195 9.755 1.00 92.62 191 GLU A C 1
ATOM 1566 O O . GLU A 1 191 ? 6.092 -21.858 10.361 1.00 92.62 191 GLU A O 1
ATOM 1571 N N . HIS A 1 192 ? 6.601 -20.092 9.077 1.00 89.75 192 HIS A N 1
ATOM 1572 C CA . HIS A 1 192 ? 5.236 -19.575 9.028 1.00 89.75 192 HIS A CA 1
ATOM 1573 C C . HIS A 1 192 ? 4.232 -20.566 8.416 1.00 89.75 192 HIS A C 1
ATOM 1575 O O . HIS A 1 192 ? 3.096 -20.622 8.895 1.00 89.75 192 HIS A O 1
ATOM 1581 N N . HIS A 1 193 ? 4.643 -21.316 7.387 1.00 89.62 193 HIS A N 1
ATOM 1582 C CA . HIS A 1 193 ? 3.784 -22.250 6.647 1.00 89.62 193 HIS A CA 1
ATOM 1583 C C . HIS A 1 193 ? 3.630 -23.618 7.326 1.00 89.62 193 HIS A C 1
ATOM 1585 O O . HIS A 1 193 ? 2.822 -24.435 6.883 1.00 89.62 193 HIS A O 1
ATOM 1591 N N . LYS A 1 194 ? 4.374 -23.894 8.403 1.00 90.56 194 LYS A N 1
ATOM 1592 C CA . LYS A 1 194 ? 4.195 -25.131 9.169 1.00 90.56 194 LYS A CA 1
ATOM 1593 C C . LYS A 1 194 ? 2.825 -25.144 9.842 1.00 90.56 194 LYS A C 1
ATOM 1595 O O . LYS A 1 194 ? 2.356 -24.128 10.349 1.00 90.56 194 LYS A O 1
ATOM 1600 N N . ALA A 1 195 ? 2.226 -26.331 9.942 1.00 86.19 195 ALA A N 1
ATOM 1601 C CA . ALA A 1 195 ? 0.985 -26.527 10.694 1.00 86.19 195 ALA A CA 1
ATOM 1602 C C . ALA A 1 195 ? 1.127 -26.110 12.172 1.00 86.19 195 ALA A C 1
ATOM 1604 O O . ALA A 1 195 ? 0.174 -25.632 12.783 1.00 86.19 195 ALA A O 1
ATOM 1605 N N . ARG A 1 196 ? 2.332 -26.266 12.742 1.00 84.94 196 ARG A N 1
ATOM 1606 C CA . ARG A 1 196 ? 2.687 -25.835 14.102 1.00 84.94 196 ARG A CA 1
ATOM 1607 C C . ARG A 1 196 ? 4.014 -25.063 14.079 1.00 84.94 196 ARG A C 1
ATOM 1609 O O . ARG A 1 196 ? 5.063 -25.685 14.229 1.00 84.94 196 ARG A O 1
ATOM 1616 N N . PRO A 1 197 ? 3.983 -23.740 13.855 1.00 89.75 197 PRO A N 1
ATOM 1617 C CA . PRO A 1 197 ? 5.183 -22.909 13.868 1.00 89.75 197 PRO A CA 1
ATOM 1618 C C . PRO A 1 197 ? 5.810 -22.824 15.263 1.00 89.75 197 PRO A C 1
ATOM 1620 O O . PRO A 1 197 ? 5.103 -22.646 16.257 1.00 89.75 197 PRO A O 1
ATOM 1623 N N . SER A 1 198 ? 7.136 -22.874 15.331 1.00 90.94 198 SER A N 1
ATOM 1624 C CA . SER A 1 198 ? 7.918 -22.543 16.518 1.00 90.94 198 SER A CA 1
ATOM 1625 C C . SER A 1 198 ? 8.090 -21.030 16.632 1.00 90.94 198 SER A C 1
ATOM 1627 O O . SER A 1 198 ? 8.727 -20.380 15.797 1.00 90.94 198 SER A O 1
ATOM 1629 N N . PHE A 1 199 ? 7.538 -20.459 17.702 1.00 87.38 199 PHE A N 1
ATOM 1630 C CA . PHE A 1 199 ? 7.675 -19.032 17.978 1.00 87.38 199 PHE A CA 1
ATOM 1631 C C . PHE A 1 199 ? 9.109 -18.639 18.332 1.00 87.38 199 PHE A C 1
ATOM 1633 O O . PHE A 1 199 ? 9.537 -17.560 17.932 1.00 87.38 199 PHE A O 1
ATOM 1640 N N . ASP A 1 200 ? 9.869 -19.512 18.993 1.00 88.56 200 ASP A N 1
ATOM 1641 C CA . ASP A 1 200 ? 11.260 -19.231 19.364 1.00 88.56 200 ASP A CA 1
ATOM 1642 C C . ASP A 1 200 ? 12.141 -19.052 18.127 1.00 88.56 200 ASP A C 1
ATOM 1644 O O . ASP A 1 200 ? 12.911 -18.094 18.041 1.00 88.56 200 ASP A O 1
ATOM 1648 N N . ILE A 1 201 ? 11.962 -19.911 17.116 1.00 91.19 201 ILE A N 1
ATOM 1649 C CA . ILE A 1 201 ? 12.665 -19.794 15.832 1.00 91.19 201 ILE A CA 1
ATOM 1650 C C . ILE A 1 201 ? 12.279 -18.487 15.135 1.00 91.19 201 ILE A C 1
ATOM 1652 O O . ILE A 1 201 ? 13.154 -17.751 14.675 1.00 91.19 201 ILE A O 1
ATOM 1656 N N . ILE A 1 202 ? 10.982 -18.167 15.081 1.00 91.19 202 ILE A N 1
ATOM 1657 C CA . ILE A 1 202 ? 10.505 -16.925 14.461 1.00 91.19 202 ILE A CA 1
ATOM 1658 C C . ILE A 1 202 ? 11.122 -15.712 15.162 1.00 91.19 202 ILE A C 1
ATOM 1660 O O . ILE A 1 202 ? 11.688 -14.846 14.499 1.00 91.19 202 ILE A O 1
ATOM 1664 N N . LEU A 1 203 ? 11.057 -15.647 16.491 1.00 90.31 203 LEU A N 1
ATOM 1665 C CA . LEU A 1 203 ? 11.593 -14.528 17.264 1.00 90.31 203 LEU A CA 1
ATOM 1666 C C . LEU A 1 203 ? 13.111 -14.397 17.101 1.00 90.31 203 LEU A C 1
ATOM 1668 O O . LEU A 1 203 ? 13.594 -13.289 16.865 1.00 90.31 203 LEU A O 1
ATOM 1672 N N . GLN A 1 204 ? 13.849 -15.510 17.133 1.00 91.19 204 GLN A N 1
ATOM 1673 C CA . GLN A 1 204 ? 15.296 -15.518 16.914 1.00 91.19 204 GLN A CA 1
ATOM 1674 C C . GLN A 1 204 ? 15.661 -14.968 15.527 1.00 91.19 204 GLN A C 1
ATOM 1676 O O . GLN A 1 204 ? 16.567 -14.146 15.396 1.00 91.19 204 GLN A O 1
ATOM 1681 N N . ARG A 1 205 ? 14.959 -15.395 14.471 1.00 93.19 205 ARG A N 1
ATOM 1682 C CA . ARG A 1 205 ? 15.227 -14.939 13.096 1.00 93.19 205 ARG A CA 1
ATOM 1683 C C . ARG A 1 205 ? 14.763 -13.500 12.856 1.00 93.19 205 ARG A C 1
ATOM 1685 O O . ARG A 1 205 ? 15.403 -12.774 12.095 1.00 93.19 205 ARG A O 1
ATOM 1692 N N . LEU A 1 206 ? 13.701 -13.050 13.526 1.00 91.50 206 LEU A N 1
ATOM 1693 C CA . LEU A 1 206 ? 13.260 -11.650 13.494 1.00 91.50 206 LEU A CA 1
ATOM 1694 C C . LEU A 1 206 ? 14.284 -10.695 14.114 1.00 91.50 206 LEU A C 1
ATOM 1696 O O . LEU A 1 206 ? 14.378 -9.557 13.649 1.00 91.50 206 LEU A O 1
ATOM 1700 N N . ASP A 1 207 ? 15.021 -11.140 15.135 1.00 89.69 207 ASP A N 1
ATOM 1701 C CA . ASP A 1 207 ? 16.097 -10.362 15.757 1.00 89.69 207 ASP A CA 1
ATOM 1702 C C . ASP A 1 207 ? 17.304 -10.234 14.818 1.00 89.69 207 ASP A C 1
ATOM 1704 O O . ASP A 1 207 ? 17.753 -9.127 14.525 1.00 89.69 207 ASP A O 1
ATOM 1708 N N . ARG A 1 208 ? 17.731 -11.353 14.219 1.00 89.44 208 ARG A N 1
ATOM 1709 C CA . ARG A 1 208 ? 18.839 -11.389 13.248 1.00 89.44 208 ARG A CA 1
ATOM 1710 C C . ARG A 1 208 ? 18.576 -10.560 11.990 1.00 89.44 208 ARG A C 1
ATOM 1712 O O . ARG A 1 208 ? 19.481 -9.942 11.449 1.00 89.44 208 ARG A O 1
ATOM 1719 N N . THR A 1 209 ? 17.323 -10.497 11.542 1.00 92.19 209 THR A N 1
ATOM 1720 C CA . THR A 1 209 ? 16.918 -9.738 10.342 1.00 92.19 209 THR A CA 1
ATOM 1721 C C . THR A 1 209 ? 16.446 -8.317 10.642 1.00 92.19 209 THR A C 1
ATOM 1723 O O . THR A 1 209 ? 15.996 -7.621 9.732 1.00 92.19 209 THR A O 1
ATOM 1726 N N . LYS A 1 210 ? 16.517 -7.862 11.898 1.00 89.00 210 LYS A N 1
ATOM 1727 C CA . LYS A 1 210 ? 15.877 -6.624 12.367 1.00 89.00 210 LYS A CA 1
ATOM 1728 C C . LYS A 1 210 ? 16.204 -5.407 11.503 1.00 89.00 210 LYS A C 1
ATOM 1730 O O . LYS A 1 210 ? 15.281 -4.745 11.037 1.00 89.00 210 LYS A O 1
ATOM 1735 N N . THR A 1 211 ? 17.482 -5.114 11.277 1.00 88.06 211 THR A N 1
ATOM 1736 C CA . THR A 1 211 ? 17.899 -3.890 10.572 1.00 88.06 211 THR A CA 1
ATOM 1737 C C . THR A 1 211 ? 17.448 -3.909 9.110 1.00 88.06 211 THR A C 1
ATOM 1739 O O . THR A 1 211 ? 16.821 -2.959 8.641 1.00 88.06 211 THR A O 1
ATOM 1742 N N . TYR A 1 212 ? 17.666 -5.031 8.414 1.00 90.88 212 TYR A N 1
ATOM 1743 C CA . TYR A 1 212 ? 17.190 -5.226 7.042 1.00 90.88 212 TYR A CA 1
ATOM 1744 C C . TYR A 1 212 ? 15.671 -5.086 6.945 1.00 90.88 212 TYR A C 1
ATOM 1746 O O . TYR A 1 212 ? 15.146 -4.365 6.101 1.00 90.88 212 TYR A O 1
ATOM 1754 N N . ARG A 1 213 ? 14.951 -5.758 7.840 1.00 91.81 213 ARG A N 1
ATOM 1755 C CA . ARG A 1 213 ? 13.494 -5.815 7.820 1.00 91.81 213 ARG A CA 1
ATOM 1756 C C . ARG A 1 213 ? 12.860 -4.467 8.147 1.00 91.81 213 ARG A C 1
ATOM 1758 O O . ARG A 1 213 ? 11.874 -4.110 7.516 1.00 91.81 213 ARG A O 1
ATOM 1765 N N . GLN A 1 214 ? 13.429 -3.686 9.067 1.00 89.50 214 GLN A N 1
ATOM 1766 C CA . GLN A 1 214 ? 12.985 -2.313 9.336 1.00 89.50 214 GLN A CA 1
ATOM 1767 C C . GLN A 1 214 ? 13.144 -1.418 8.107 1.00 89.50 214 GLN A C 1
ATOM 1769 O O . GLN A 1 214 ? 12.201 -0.723 7.730 1.00 89.50 214 GLN A O 1
ATOM 1774 N N . HIS A 1 215 ? 14.301 -1.490 7.447 1.00 88.75 215 HIS A N 1
ATOM 1775 C CA . HIS A 1 215 ? 14.523 -0.784 6.191 1.00 88.75 215 HIS A CA 1
ATOM 1776 C C . HIS A 1 215 ? 13.532 -1.242 5.110 1.00 88.75 215 HIS A C 1
ATOM 1778 O O . HIS A 1 215 ? 12.941 -0.415 4.418 1.00 88.75 215 HIS A O 1
ATOM 1784 N N . TYR A 1 216 ? 13.288 -2.549 4.988 1.00 92.56 216 TYR A N 1
ATOM 1785 C CA . TYR A 1 216 ? 12.321 -3.091 4.036 1.00 92.56 216 TYR A CA 1
ATOM 1786 C C . TYR A 1 216 ? 10.910 -2.548 4.300 1.00 92.56 216 TYR A C 1
ATOM 1788 O O . TYR A 1 216 ? 10.282 -2.032 3.380 1.00 92.56 216 TYR A O 1
ATOM 1796 N N . ILE A 1 217 ? 10.443 -2.582 5.554 1.00 90.19 217 ILE A N 1
ATOM 1797 C CA . ILE A 1 217 ? 9.121 -2.083 5.969 1.00 90.19 217 ILE A CA 1
ATOM 1798 C C . ILE A 1 217 ? 8.935 -0.600 5.629 1.00 90.19 217 ILE A C 1
ATOM 1800 O O . ILE A 1 217 ? 7.858 -0.206 5.195 1.00 90.19 217 ILE A O 1
ATOM 1804 N N . GLN A 1 218 ? 9.968 0.225 5.802 1.00 87.56 218 GLN A N 1
ATOM 1805 C CA . GLN A 1 218 ? 9.888 1.662 5.520 1.00 87.56 218 GLN A CA 1
ATOM 1806 C C . GLN A 1 218 ? 9.806 1.990 4.023 1.00 87.56 218 GLN A C 1
ATOM 1808 O O . GLN A 1 218 ? 9.322 3.061 3.662 1.00 87.56 218 GLN A O 1
ATOM 1813 N N . ASN A 1 219 ? 10.276 1.087 3.160 1.00 88.94 219 ASN A N 1
ATOM 1814 C CA . ASN A 1 219 ? 10.443 1.344 1.729 1.00 88.94 219 ASN A CA 1
ATOM 1815 C C . ASN A 1 219 ? 9.493 0.537 0.831 1.00 88.94 219 ASN A C 1
ATOM 1817 O O . ASN A 1 219 ? 9.517 0.722 -0.384 1.00 88.94 219 ASN A O 1
ATOM 1821 N N . HIS A 1 220 ? 8.659 -0.333 1.403 1.00 91.12 220 HIS A N 1
ATOM 1822 C CA . HIS A 1 220 ? 7.755 -1.208 0.654 1.00 91.12 220 HIS A CA 1
ATOM 1823 C C . HIS A 1 220 ? 6.304 -1.057 1.112 1.00 91.12 220 HIS A C 1
ATOM 1825 O O . HIS A 1 220 ? 6.007 -0.594 2.214 1.00 91.12 220 HIS A O 1
ATOM 1831 N N . THR A 1 221 ? 5.374 -1.457 0.247 1.00 96.00 221 THR A N 1
ATOM 1832 C CA . THR A 1 221 ? 3.945 -1.484 0.571 1.00 96.00 221 THR A CA 1
ATOM 1833 C C . THR A 1 221 ? 3.628 -2.576 1.590 1.00 96.00 221 THR A C 1
ATOM 1835 O O . THR A 1 221 ? 4.324 -3.585 1.687 1.00 96.00 221 THR A O 1
ATOM 1838 N N . THR A 1 222 ? 2.511 -2.440 2.309 1.00 92.56 222 THR A N 1
ATOM 1839 C CA . THR A 1 222 ? 2.044 -3.475 3.246 1.00 92.56 222 THR A CA 1
ATOM 1840 C C . THR A 1 222 ? 1.894 -4.842 2.574 1.00 92.56 222 THR A C 1
ATOM 1842 O O . THR A 1 222 ? 2.240 -5.852 3.174 1.00 92.56 222 THR A O 1
ATOM 1845 N N . ALA A 1 223 ? 1.430 -4.892 1.320 1.00 94.50 223 ALA A N 1
ATOM 1846 C CA . ALA A 1 223 ? 1.285 -6.147 0.583 1.00 94.50 223 ALA A CA 1
ATOM 1847 C C . ALA A 1 223 ? 2.640 -6.825 0.311 1.00 94.50 223 ALA A C 1
ATOM 1849 O O . ALA A 1 223 ? 2.768 -8.034 0.486 1.00 94.50 223 ALA A O 1
ATOM 1850 N N . GLU A 1 224 ? 3.659 -6.053 -0.072 1.00 94.50 224 GLU A N 1
ATOM 1851 C CA . GLU A 1 224 ? 5.022 -6.558 -0.284 1.00 94.50 224 GLU A CA 1
ATOM 1852 C C . GLU A 1 224 ? 5.662 -7.004 1.034 1.00 94.50 224 GLU A C 1
ATOM 1854 O O . GLU A 1 224 ? 6.217 -8.095 1.108 1.00 94.50 224 GLU A O 1
ATOM 1859 N N . VAL A 1 225 ? 5.503 -6.218 2.101 1.00 94.88 225 VAL A N 1
ATOM 1860 C CA . VAL A 1 225 ? 5.993 -6.553 3.446 1.00 94.88 225 VAL A CA 1
ATOM 1861 C C . VAL A 1 225 ? 5.384 -7.855 3.960 1.00 94.88 225 VAL A C 1
ATOM 1863 O O . VAL A 1 225 ? 6.108 -8.702 4.472 1.00 94.88 225 VAL A O 1
ATOM 1866 N N . LEU A 1 226 ? 4.067 -8.035 3.830 1.00 95.06 226 LEU A N 1
ATOM 1867 C CA . LEU A 1 226 ? 3.395 -9.255 4.285 1.00 95.06 226 LEU A CA 1
ATOM 1868 C C . LEU A 1 226 ? 3.731 -10.465 3.411 1.00 95.06 226 LEU A C 1
ATOM 1870 O O . LEU A 1 226 ? 3.719 -11.589 3.904 1.00 95.06 226 LEU A O 1
ATOM 1874 N N . LYS A 1 227 ? 4.062 -10.248 2.135 1.00 94.50 227 LYS A N 1
ATOM 1875 C CA . LYS A 1 227 ? 4.568 -11.307 1.261 1.00 94.50 227 LYS A CA 1
ATOM 1876 C C . LYS A 1 227 ? 5.979 -11.744 1.663 1.00 94.50 227 LYS A C 1
ATOM 1878 O O . LYS A 1 227 ? 6.239 -12.941 1.713 1.00 94.50 227 LYS A O 1
ATOM 1883 N N . GLU A 1 228 ? 6.867 -10.795 1.947 1.00 94.44 228 GLU A N 1
ATOM 1884 C CA . GLU A 1 228 ? 8.259 -11.070 2.325 1.00 94.44 228 GLU A CA 1
ATOM 1885 C C . GLU A 1 228 ? 8.360 -11.647 3.747 1.00 94.44 228 GLU A C 1
ATOM 1887 O O . GLU A 1 228 ? 9.103 -12.600 3.991 1.00 94.44 228 GLU A O 1
ATOM 1892 N N . PHE A 1 229 ? 7.541 -11.132 4.671 1.00 95.81 229 PHE A N 1
ATOM 1893 C CA . PHE A 1 229 ? 7.489 -11.526 6.079 1.00 95.81 229 PHE A CA 1
ATOM 1894 C C . PHE A 1 229 ? 6.071 -11.967 6.504 1.00 95.81 229 PHE A C 1
ATOM 1896 O O . PHE A 1 229 ? 5.428 -11.285 7.311 1.00 95.81 229 PHE A O 1
ATOM 1903 N N . PRO A 1 230 ? 5.575 -13.136 6.049 1.00 94.81 230 PRO A N 1
ATOM 1904 C CA . PRO A 1 230 ? 4.222 -13.614 6.369 1.00 94.81 230 PRO A CA 1
ATOM 1905 C C . PRO A 1 230 ? 3.953 -13.776 7.869 1.00 94.81 230 PRO A C 1
ATOM 1907 O O . PRO A 1 230 ? 2.819 -13.672 8.335 1.00 94.81 230 PRO A O 1
ATOM 1910 N N . CYS A 1 231 ? 5.001 -13.986 8.673 1.00 93.44 231 CYS A N 1
ATOM 1911 C CA . CYS A 1 231 ? 4.895 -14.034 10.130 1.00 93.44 231 CYS A CA 1
ATOM 1912 C C . CYS A 1 231 ? 4.304 -12.751 10.743 1.00 93.44 231 CYS A C 1
ATOM 1914 O O . CYS A 1 231 ? 3.667 -12.847 11.790 1.00 93.44 231 CYS A O 1
ATOM 1916 N N . LEU A 1 232 ? 4.418 -11.594 10.076 1.00 94.25 232 LEU A N 1
ATOM 1917 C CA . LEU A 1 232 ? 3.808 -10.329 10.503 1.00 94.25 232 LEU A CA 1
ATOM 1918 C C . LEU A 1 232 ? 2.274 -10.320 10.386 1.00 94.25 232 LEU A C 1
ATOM 1920 O O . LEU A 1 232 ? 1.636 -9.453 10.972 1.00 94.25 232 LEU A O 1
ATOM 1924 N N . MET A 1 233 ? 1.659 -11.283 9.690 1.00 93.00 233 MET A N 1
ATOM 1925 C CA . MET A 1 233 ? 0.198 -11.450 9.705 1.00 93.00 233 MET A CA 1
ATOM 1926 C C . MET A 1 233 ? -0.322 -11.946 11.063 1.00 93.00 233 MET A C 1
ATOM 1928 O O . MET A 1 233 ? -1.521 -11.880 11.326 1.00 93.00 233 MET A O 1
ATOM 1932 N N . ARG A 1 234 ? 0.557 -12.465 11.932 1.00 89.88 234 ARG A N 1
ATOM 1933 C CA . ARG A 1 234 ? 0.186 -12.938 13.270 1.00 89.88 234 ARG A CA 1
ATOM 1934 C C . ARG A 1 234 ? 0.174 -11.750 14.248 1.00 89.88 234 ARG A C 1
ATOM 1936 O O . ARG A 1 234 ? 1.217 -11.108 14.399 1.00 89.88 234 ARG A O 1
ATOM 1943 N N . PRO A 1 235 ? -0.944 -11.469 14.950 1.00 90.56 235 PRO A N 1
ATOM 1944 C CA . PRO A 1 235 ? -1.074 -10.272 15.789 1.00 90.56 235 PRO A CA 1
ATOM 1945 C C . PRO A 1 235 ? 0.024 -10.113 16.846 1.00 90.56 235 PRO A C 1
ATOM 1947 O O . PRO A 1 235 ? 0.573 -9.029 17.008 1.00 90.56 235 PRO A O 1
ATOM 1950 N N . ASN A 1 236 ? 0.410 -11.197 17.520 1.00 88.38 236 ASN A N 1
ATOM 1951 C CA . ASN A 1 236 ? 1.463 -11.183 18.538 1.00 88.38 236 ASN A CA 1
ATOM 1952 C C . ASN A 1 236 ? 2.844 -10.813 17.968 1.00 88.38 236 ASN A C 1
ATOM 1954 O O . ASN A 1 236 ? 3.608 -10.086 18.603 1.00 88.38 236 ASN A O 1
ATOM 1958 N N . ILE A 1 237 ? 3.157 -11.278 16.756 1.00 91.62 237 ILE A N 1
ATOM 1959 C CA . ILE A 1 237 ? 4.405 -10.934 16.069 1.00 91.62 237 ILE A CA 1
ATOM 1960 C C . ILE A 1 237 ? 4.378 -9.471 15.619 1.00 91.62 237 ILE A C 1
ATOM 1962 O O . ILE A 1 237 ? 5.353 -8.750 15.833 1.00 91.62 237 ILE A O 1
ATOM 1966 N N . LEU A 1 238 ? 3.256 -9.019 15.050 1.00 92.19 238 LEU A N 1
ATOM 1967 C CA . LEU A 1 238 ? 3.072 -7.636 14.612 1.00 92.19 238 LEU A CA 1
ATOM 1968 C C . LEU A 1 238 ? 3.198 -6.644 15.775 1.00 92.19 238 LEU A C 1
ATOM 1970 O O . LEU A 1 238 ? 3.936 -5.667 15.671 1.00 92.19 238 LEU A O 1
ATOM 1974 N N . LEU A 1 239 ? 2.524 -6.914 16.895 1.00 90.75 239 LEU A N 1
ATOM 1975 C CA . LEU A 1 239 ? 2.585 -6.082 18.099 1.00 90.75 239 LEU A CA 1
ATOM 1976 C C . LEU A 1 239 ? 3.996 -6.063 18.698 1.00 90.75 239 LEU A C 1
ATOM 1978 O O . LEU A 1 239 ? 4.502 -4.999 19.057 1.00 90.75 239 LEU A O 1
ATOM 1982 N N . GLY A 1 240 ? 4.672 -7.216 18.736 1.00 88.19 240 GLY A N 1
ATOM 1983 C CA . GLY A 1 240 ? 6.074 -7.293 19.149 1.00 88.19 240 GLY A CA 1
ATOM 1984 C C . GLY A 1 240 ? 6.993 -6.455 18.257 1.00 88.19 240 GLY A C 1
ATOM 1985 O O . GLY A 1 240 ? 7.927 -5.812 18.742 1.00 88.19 240 GLY A O 1
ATOM 1986 N N . GLU A 1 241 ? 6.707 -6.404 16.958 1.00 87.44 241 GLU A N 1
ATOM 1987 C CA . GLU A 1 241 ? 7.471 -5.600 16.016 1.00 87.44 241 GLU A CA 1
ATOM 1988 C C . GLU A 1 241 ? 7.195 -4.101 16.139 1.00 87.44 241 GLU A C 1
ATOM 1990 O O . GLU A 1 241 ? 8.135 -3.305 16.177 1.00 87.44 241 GLU A O 1
ATOM 1995 N N . MET A 1 242 ? 5.930 -3.718 16.306 1.00 88.06 242 MET A N 1
ATOM 1996 C CA . MET A 1 242 ? 5.533 -2.346 16.614 1.00 88.06 242 MET A CA 1
ATOM 1997 C C . MET A 1 242 ? 6.242 -1.847 17.880 1.00 88.06 242 MET A C 1
ATOM 1999 O O . MET A 1 242 ? 6.833 -0.765 17.871 1.00 88.06 242 MET A O 1
ATOM 2003 N N . LYS A 1 243 ? 6.283 -2.669 18.936 1.00 88.38 243 LYS A N 1
ATOM 2004 C CA . LYS A 1 243 ? 7.019 -2.368 20.170 1.00 88.38 243 LYS A CA 1
ATOM 2005 C C . LYS A 1 243 ? 8.511 -2.169 19.921 1.00 88.38 243 LYS A C 1
ATOM 2007 O O . LYS A 1 243 ? 9.114 -1.266 20.498 1.00 88.38 243 LYS A O 1
ATOM 2012 N N . ARG A 1 244 ? 9.130 -2.961 19.041 1.00 82.88 244 ARG A N 1
ATOM 2013 C CA . ARG A 1 244 ? 10.555 -2.809 18.698 1.00 82.88 244 ARG A CA 1
ATOM 2014 C C . ARG A 1 244 ? 10.852 -1.529 17.920 1.00 82.88 244 ARG A C 1
ATOM 2016 O O . ARG A 1 244 ? 11.874 -0.904 18.221 1.00 82.88 244 ARG A O 1
ATOM 2023 N N . ILE A 1 245 ? 9.999 -1.173 16.956 1.00 82.19 245 ILE A N 1
ATOM 2024 C CA . ILE A 1 245 ? 10.159 -0.003 16.077 1.00 82.19 245 ILE A CA 1
ATOM 2025 C C . ILE A 1 245 ? 9.861 1.287 16.839 1.00 82.19 245 ILE A C 1
ATOM 2027 O O . ILE A 1 245 ? 10.715 2.164 16.921 1.00 82.19 245 ILE A O 1
ATOM 2031 N N . TYR A 1 246 ? 8.672 1.385 17.430 1.00 84.69 246 TYR A N 1
ATOM 2032 C CA . TYR A 1 246 ? 8.173 2.628 18.019 1.00 84.69 246 TYR A CA 1
ATOM 2033 C C . TYR A 1 246 ? 8.488 2.765 19.506 1.00 84.69 246 TYR A C 1
ATOM 2035 O O . TYR A 1 246 ? 8.202 3.804 20.088 1.00 84.69 246 TYR A O 1
ATOM 2043 N N . LYS A 1 247 ? 9.053 1.724 20.135 1.00 86.25 247 LYS A N 1
ATOM 2044 C CA . LYS A 1 247 ? 9.290 1.666 21.591 1.00 86.25 247 LYS A CA 1
ATOM 2045 C C . LYS A 1 247 ? 8.013 1.844 22.418 1.00 86.25 247 LYS A C 1
ATOM 2047 O O . LYS A 1 247 ? 8.080 2.198 23.589 1.00 86.25 247 LYS A O 1
ATOM 2052 N N . ILE A 1 248 ? 6.860 1.546 21.818 1.00 89.38 248 ILE A N 1
ATOM 2053 C CA . ILE A 1 248 ? 5.540 1.633 22.442 1.00 89.38 248 ILE A CA 1
ATOM 2054 C C . ILE A 1 248 ? 4.955 0.230 22.523 1.00 89.38 248 ILE A C 1
ATOM 2056 O O . ILE A 1 248 ? 4.761 -0.436 21.507 1.00 89.38 248 ILE A O 1
ATOM 2060 N N . ASP A 1 249 ? 4.645 -0.213 23.736 1.00 91.12 249 ASP A N 1
ATOM 2061 C CA . ASP A 1 249 ? 3.863 -1.425 23.947 1.00 91.12 249 ASP A CA 1
ATOM 2062 C C . ASP A 1 249 ? 2.381 -1.101 23.737 1.00 91.12 249 ASP A C 1
ATOM 2064 O O . ASP A 1 249 ? 1.690 -0.684 24.665 1.00 91.12 249 ASP A O 1
ATOM 2068 N N . ALA A 1 250 ? 1.921 -1.177 22.489 1.00 88.38 250 ALA A N 1
ATOM 2069 C CA . ALA A 1 250 ? 0.576 -0.750 22.117 1.00 88.38 250 ALA A CA 1
ATOM 2070 C C . ALA A 1 250 ? -0.504 -1.572 22.823 1.00 88.38 250 ALA A C 1
ATOM 2072 O O . ALA A 1 250 ? -1.478 -0.997 23.294 1.00 88.38 250 ALA A O 1
ATOM 2073 N N . ASP A 1 251 ? -0.292 -2.881 22.953 1.00 87.56 251 ASP A N 1
ATOM 2074 C CA . ASP A 1 251 ? -1.214 -3.788 23.635 1.00 87.56 251 ASP A CA 1
ATOM 2075 C C . ASP A 1 251 ? -1.386 -3.385 25.103 1.00 87.56 251 ASP A C 1
ATOM 2077 O O . ASP A 1 251 ? -2.482 -3.029 25.538 1.00 87.56 251 ASP A O 1
ATOM 2081 N N . LYS A 1 252 ? -0.272 -3.271 25.839 1.00 89.62 252 LYS A N 1
ATOM 2082 C CA . LYS A 1 252 ? -0.298 -2.807 27.231 1.00 89.62 252 LYS A CA 1
ATOM 2083 C C . LYS A 1 252 ? -0.887 -1.402 27.356 1.00 89.62 252 LYS A C 1
ATOM 2085 O O . LYS A 1 252 ? -1.677 -1.144 28.259 1.00 89.62 252 LYS A O 1
ATOM 2090 N N . THR A 1 253 ? -0.511 -0.494 26.457 1.00 91.75 253 THR A N 1
ATOM 2091 C CA . THR A 1 253 ? -0.959 0.907 26.482 1.00 91.75 253 THR A CA 1
ATOM 2092 C C . THR A 1 253 ? -2.469 1.007 26.297 1.00 91.75 253 THR A C 1
ATOM 2094 O O . THR A 1 253 ? -3.131 1.708 27.063 1.00 91.75 253 THR A O 1
ATOM 2097 N N . ILE A 1 254 ? -3.017 0.295 25.309 1.00 89.81 254 ILE A N 1
ATOM 2098 C CA . ILE A 1 254 ? -4.455 0.256 25.038 1.00 89.81 254 ILE A CA 1
ATOM 2099 C C . ILE A 1 254 ? -5.176 -0.369 26.226 1.00 89.81 254 ILE A C 1
ATOM 2101 O O . ILE A 1 254 ? -6.114 0.241 26.725 1.00 89.81 254 ILE A O 1
ATOM 2105 N N . LEU A 1 255 ? -4.712 -1.515 26.731 1.00 87.81 255 LEU A N 1
ATOM 2106 C CA . LEU A 1 255 ? -5.336 -2.184 27.875 1.00 87.81 255 LEU A CA 1
ATOM 2107 C C . LEU A 1 255 ? -5.370 -1.289 29.119 1.00 87.81 255 LEU A C 1
ATOM 2109 O O . LEU A 1 255 ? -6.421 -1.139 29.737 1.00 87.81 255 LEU A O 1
ATOM 2113 N N . THR A 1 256 ? -4.260 -0.625 29.455 1.00 88.94 256 THR A N 1
ATOM 2114 C CA . THR A 1 256 ? -4.214 0.312 30.588 1.00 88.94 256 THR A CA 1
ATOM 2115 C C . THR A 1 256 ? -5.155 1.498 30.373 1.00 88.94 256 THR A C 1
ATOM 2117 O O . THR A 1 256 ? -5.966 1.808 31.244 1.00 88.94 256 THR A O 1
ATOM 2120 N N . LYS A 1 257 ? -5.102 2.153 29.206 1.00 91.00 257 LYS A N 1
ATOM 2121 C CA . LYS A 1 257 ? -5.926 3.342 28.944 1.00 91.00 257 LYS A CA 1
ATOM 2122 C C . LYS A 1 257 ? -7.408 3.019 28.823 1.00 91.00 257 LYS A C 1
ATOM 2124 O O . LYS A 1 257 ? -8.232 3.792 29.300 1.00 91.00 257 LYS A O 1
ATOM 2129 N N . MET A 1 258 ? -7.757 1.876 28.243 1.00 88.25 258 MET A N 1
ATOM 2130 C CA . MET A 1 258 ? -9.132 1.395 28.233 1.00 88.25 258 MET A CA 1
ATOM 2131 C C . MET A 1 258 ? -9.615 1.053 29.639 1.00 88.25 258 MET A C 1
ATOM 2133 O O . MET A 1 258 ? -10.726 1.447 29.975 1.00 88.25 258 MET A O 1
ATOM 2137 N N . GLY A 1 259 ? -8.787 0.423 30.478 1.00 84.50 259 GLY A N 1
ATOM 2138 C CA . GLY A 1 259 ? -9.114 0.180 31.886 1.00 84.50 259 GLY A CA 1
ATOM 2139 C C . GLY A 1 259 ? -9.394 1.471 32.666 1.00 84.50 259 GLY A C 1
ATOM 2140 O O . GLY A 1 259 ? -10.350 1.536 33.429 1.00 84.50 259 GLY A O 1
ATOM 2141 N N . GLU A 1 260 ? -8.628 2.538 32.417 1.00 88.31 260 GLU A N 1
ATOM 2142 C CA . GLU A 1 260 ? -8.857 3.862 33.023 1.00 88.31 260 GLU A CA 1
ATOM 2143 C C . GLU A 1 260 ? -10.127 4.570 32.498 1.00 88.31 260 GLU A C 1
ATOM 2145 O O . GLU A 1 260 ? -10.748 5.359 33.219 1.00 88.31 260 GLU A O 1
ATOM 2150 N N . LEU A 1 261 ? -10.480 4.363 31.223 1.00 89.00 261 LEU A N 1
ATOM 2151 C CA . LEU A 1 261 ? -11.590 5.049 30.547 1.00 89.00 261 LEU A CA 1
ATOM 2152 C C . LEU A 1 261 ? -12.934 4.339 30.722 1.00 89.00 261 LEU A C 1
ATOM 2154 O O . LEU A 1 261 ? -13.954 5.012 30.863 1.00 89.00 261 LEU A O 1
ATOM 2158 N N . ALA A 1 262 ? -12.944 3.006 30.721 1.00 85.06 262 ALA A N 1
ATOM 2159 C CA . ALA A 1 262 ? -14.146 2.183 30.812 1.00 85.06 262 ALA A CA 1
ATOM 2160 C C . ALA A 1 262 ? -15.079 2.574 31.977 1.00 85.06 262 ALA A C 1
ATOM 2162 O O . ALA A 1 262 ? -16.251 2.843 31.703 1.00 85.06 262 ALA A O 1
ATOM 2163 N N . PRO A 1 263 ? -14.619 2.712 33.240 1.00 83.44 263 PRO A N 1
ATOM 2164 C CA . PRO A 1 263 ? -15.507 3.086 34.343 1.00 83.44 263 PRO A CA 1
ATOM 2165 C C . PRO A 1 263 ? -16.091 4.495 34.172 1.00 83.44 263 PRO A C 1
ATOM 2167 O O . PRO A 1 263 ? -17.274 4.704 34.429 1.00 83.44 263 PRO A O 1
ATOM 2170 N N . LYS A 1 264 ? -15.309 5.450 33.649 1.00 87.88 264 LYS A N 1
ATOM 2171 C CA . LYS A 1 264 ? -15.756 6.835 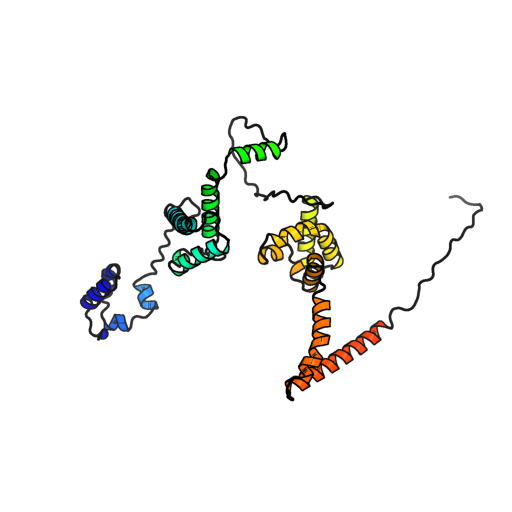33.400 1.00 87.88 264 LYS A CA 1
ATOM 2172 C C . LYS A 1 264 ? -16.815 6.905 32.297 1.00 87.88 264 LYS A C 1
ATOM 2174 O O . LYS A 1 264 ? -17.738 7.715 32.364 1.00 87.88 264 LYS A O 1
ATOM 2179 N N . LEU A 1 265 ? -16.673 6.070 31.266 1.00 86.44 265 LEU A N 1
ATOM 2180 C CA . LEU A 1 265 ? -17.663 5.939 30.198 1.00 86.44 265 LEU A CA 1
ATOM 2181 C C . LEU A 1 265 ? -18.952 5.307 30.726 1.00 86.44 265 LEU A C 1
ATOM 2183 O O . LEU A 1 265 ? -20.037 5.802 30.428 1.00 86.44 265 LEU A O 1
ATOM 2187 N N . LEU A 1 266 ? -18.837 4.260 31.548 1.00 84.88 266 LEU A N 1
ATOM 2188 C CA . LEU A 1 266 ? -19.989 3.595 32.151 1.00 84.88 266 LEU A CA 1
ATOM 2189 C C . LEU A 1 266 ? -20.731 4.498 33.133 1.00 84.88 266 LEU A C 1
ATOM 2191 O O . LEU A 1 266 ? -21.958 4.486 33.136 1.00 84.88 266 LEU A O 1
ATOM 2195 N N . GLU A 1 267 ? -20.036 5.321 33.916 1.00 85.69 267 GLU A N 1
ATOM 2196 C CA . GLU A 1 267 ? -20.656 6.299 34.815 1.00 85.69 267 GLU A CA 1
ATOM 2197 C C . GLU A 1 267 ? -21.585 7.253 34.049 1.00 85.69 267 GLU A C 1
ATOM 2199 O O . GLU A 1 267 ? -22.755 7.401 34.406 1.00 85.69 267 GLU A O 1
ATOM 2204 N N . LYS A 1 268 ? -21.092 7.823 32.942 1.00 87.06 268 LYS A N 1
ATOM 2205 C CA . LYS A 1 268 ? -21.828 8.792 32.115 1.00 87.06 268 LYS A CA 1
ATOM 2206 C C . LYS A 1 268 ? -22.858 8.166 31.178 1.00 87.06 268 LYS A C 1
ATOM 2208 O O . LYS A 1 268 ? -23.710 8.884 30.655 1.00 87.06 268 LYS A O 1
ATOM 2213 N N . ALA A 1 269 ? -22.782 6.859 30.936 1.00 85.44 269 ALA A N 1
ATOM 2214 C CA . ALA A 1 269 ? -23.726 6.175 30.067 1.00 85.44 269 ALA A CA 1
ATOM 2215 C C . ALA A 1 269 ? -25.146 6.198 30.673 1.00 85.44 269 ALA A C 1
ATOM 2217 O O . ALA A 1 269 ? -25.308 5.932 31.877 1.00 85.44 269 ALA A O 1
ATOM 2218 N N . PRO A 1 270 ? -26.183 6.484 29.859 1.00 86.06 270 PRO A N 1
ATOM 2219 C C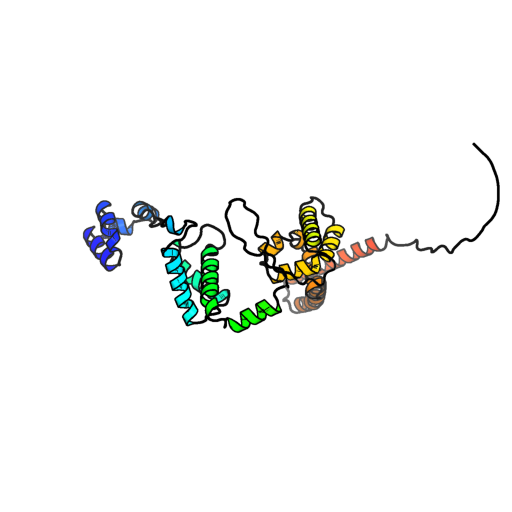A . PRO A 1 270 ? -27.565 6.435 30.314 1.00 86.06 270 PRO A CA 1
ATOM 2220 C C . PRO A 1 270 ? -27.902 5.029 30.816 1.00 86.06 270 PRO A C 1
ATOM 2222 O O . PRO A 1 270 ? -27.349 4.030 30.349 1.00 86.06 270 PRO A O 1
ATOM 2225 N N . LYS A 1 271 ? -28.812 4.949 31.791 1.00 82.88 271 LYS A N 1
ATOM 2226 C CA . LYS A 1 271 ? -29.326 3.659 32.260 1.00 82.88 271 LYS A CA 1
ATOM 2227 C C . LYS A 1 271 ? -30.014 2.955 31.089 1.00 82.88 271 LYS A C 1
ATOM 2229 O O . LYS A 1 271 ? -30.869 3.548 30.435 1.00 82.88 271 LYS A O 1
ATOM 2234 N N . GLY A 1 272 ? -29.621 1.717 30.824 1.00 84.25 272 GLY A N 1
ATOM 2235 C CA . GLY A 1 272 ? -30.145 0.934 29.716 1.00 84.25 272 GLY A CA 1
ATOM 2236 C C . GLY A 1 272 ? -29.405 -0.386 29.562 1.00 84.25 272 GLY A C 1
ATOM 2237 O O . GLY A 1 272 ? -28.288 -0.548 30.051 1.00 84.25 272 GLY A O 1
ATOM 2238 N N . THR A 1 273 ? -30.015 -1.300 28.812 1.00 82.94 273 THR A N 1
ATOM 2239 C CA . THR A 1 273 ? -29.586 -2.698 28.661 1.00 82.94 273 THR A CA 1
ATOM 2240 C C . THR A 1 273 ? -28.123 -2.849 28.241 1.00 82.94 273 THR A C 1
ATOM 2242 O O . THR A 1 273 ? -27.448 -3.781 28.666 1.00 82.94 273 THR A O 1
ATOM 2245 N N . LEU A 1 274 ? -27.598 -1.915 27.440 1.00 80.62 274 LEU A N 1
ATOM 2246 C CA . LEU A 1 274 ? -26.201 -1.936 27.004 1.00 80.62 274 LEU A CA 1
ATOM 2247 C C . LEU A 1 274 ? -25.221 -1.703 28.166 1.00 80.62 274 LEU A C 1
ATOM 2249 O O . LEU A 1 274 ? -24.211 -2.394 28.256 1.00 80.62 274 LEU A O 1
ATOM 2253 N N . LYS A 1 275 ? -25.529 -0.767 29.073 1.00 83.88 275 LYS A N 1
ATOM 2254 C CA . LYS A 1 275 ? -24.706 -0.485 30.259 1.00 83.88 275 LYS A CA 1
ATOM 2255 C C . LYS A 1 275 ? -24.672 -1.695 31.189 1.00 83.88 275 LYS A C 1
ATOM 2257 O O . LYS A 1 275 ? -23.596 -2.075 31.640 1.00 83.88 275 LYS A O 1
ATOM 2262 N N . ASP A 1 276 ? -25.824 -2.325 31.399 1.00 84.19 276 ASP A N 1
ATOM 2263 C CA . ASP A 1 276 ? -25.945 -3.522 32.235 1.00 84.19 276 ASP A CA 1
ATOM 2264 C C . ASP A 1 276 ? -25.175 -4.704 31.624 1.00 84.19 276 ASP A C 1
ATOM 2266 O O . ASP A 1 276 ? -24.415 -5.375 32.317 1.00 84.19 276 ASP A O 1
ATOM 2270 N N . THR A 1 277 ? -25.268 -4.885 30.301 1.00 84.25 277 THR A N 1
ATOM 2271 C CA . THR A 1 277 ? -24.501 -5.905 29.561 1.00 84.25 277 THR A CA 1
ATOM 2272 C C . THR A 1 277 ? -22.991 -5.682 29.696 1.00 84.25 277 THR A C 1
ATOM 2274 O O . THR A 1 277 ? -22.235 -6.627 29.929 1.00 84.25 277 THR A O 1
ATOM 2277 N N . CYS A 1 278 ? -22.527 -4.433 29.580 1.00 81.56 278 CYS A N 1
ATOM 2278 C CA . CYS A 1 278 ? -21.115 -4.101 29.758 1.00 81.56 278 CYS A CA 1
ATOM 2279 C C . CYS A 1 278 ? -20.633 -4.364 31.193 1.00 81.56 278 CYS A C 1
ATOM 2281 O O . CYS A 1 278 ? -19.553 -4.924 31.365 1.00 81.56 278 CYS A O 1
ATOM 2283 N N . LEU A 1 279 ? -21.424 -4.007 32.211 1.00 81.50 279 LEU A N 1
ATOM 2284 C CA . LEU A 1 279 ? -21.098 -4.274 33.618 1.00 81.50 279 LEU A CA 1
ATOM 2285 C C . LEU A 1 279 ? -21.027 -5.778 33.910 1.00 81.50 279 LEU A C 1
ATOM 2287 O O . LEU A 1 279 ? -20.077 -6.231 34.542 1.00 81.50 279 LEU A O 1
ATOM 2291 N N . GLN A 1 280 ? -21.972 -6.558 33.383 1.00 82.75 280 GLN A N 1
ATOM 2292 C CA . GLN A 1 280 ? -21.977 -8.012 33.532 1.00 82.75 280 GLN A CA 1
ATOM 2293 C C . GLN A 1 280 ? -20.771 -8.664 32.841 1.00 82.75 280 GLN A C 1
ATOM 2295 O O . GLN A 1 280 ? -20.167 -9.592 33.376 1.00 82.75 280 GLN A O 1
ATOM 2300 N N . THR A 1 281 ? -20.376 -8.152 31.672 1.00 80.44 281 THR A N 1
ATOM 2301 C CA . THR A 1 281 ? -19.178 -8.622 30.958 1.00 80.44 281 THR A CA 1
ATOM 2302 C C . THR A 1 281 ? -17.904 -8.325 31.752 1.00 80.44 281 THR A C 1
ATOM 2304 O O . THR A 1 281 ? -17.028 -9.180 31.826 1.00 80.44 281 THR A O 1
ATOM 2307 N N . LEU A 1 282 ? -17.799 -7.146 32.378 1.00 74.31 282 LEU A N 1
ATOM 2308 C CA . LEU A 1 282 ? -16.652 -6.795 33.223 1.00 74.31 282 LEU A CA 1
ATOM 2309 C C . LEU A 1 282 ? -16.542 -7.711 34.446 1.00 74.31 282 LEU A C 1
ATOM 2311 O O . LEU A 1 282 ? -15.472 -8.267 34.671 1.00 74.31 282 LEU A O 1
ATOM 2315 N N . GLN A 1 283 ? -17.651 -7.946 35.153 1.00 77.19 283 GLN A N 1
ATOM 2316 C CA . GLN A 1 283 ? -17.698 -8.884 36.283 1.00 77.19 283 GLN A CA 1
ATOM 2317 C C . GLN A 1 283 ? -17.281 -10.301 35.860 1.00 77.19 283 GLN A C 1
ATOM 2319 O O . GLN A 1 283 ? -16.454 -10.934 36.506 1.00 77.19 283 GLN A O 1
ATOM 2324 N N . SER A 1 284 ? -17.771 -10.765 34.706 1.00 74.88 284 SER A N 1
ATOM 2325 C CA . SER A 1 284 ? -17.417 -12.086 34.165 1.00 74.88 284 SER A CA 1
ATOM 2326 C C . SER A 1 284 ? -15.920 -12.214 33.835 1.00 74.88 284 SER A C 1
ATOM 2328 O O . SER A 1 284 ? -15.344 -13.294 33.955 1.00 74.88 284 SER A O 1
ATOM 2330 N N . CYS A 1 285 ? -15.280 -11.123 33.399 1.00 68.31 285 CYS A N 1
ATOM 2331 C CA . CYS A 1 285 ? -13.847 -11.083 33.102 1.00 68.31 285 CYS A CA 1
ATOM 2332 C C . CYS A 1 285 ? -12.979 -11.048 34.371 1.00 68.31 285 CYS A C 1
ATOM 2334 O O . CYS A 1 285 ? -11.915 -11.670 34.386 1.00 68.31 285 CYS A O 1
ATOM 2336 N N . GLU A 1 286 ? -13.422 -10.347 35.417 1.00 66.25 286 GLU A N 1
ATOM 2337 C CA . GLU A 1 286 ? -12.758 -10.319 36.728 1.00 66.25 286 GLU A CA 1
ATOM 2338 C C . GLU A 1 286 ? -12.779 -11.719 37.372 1.00 66.25 286 GLU A C 1
ATOM 2340 O O . GLU A 1 286 ? -11.727 -12.232 37.763 1.00 66.25 286 GLU A O 1
ATOM 2345 N N . ASP A 1 287 ? -13.927 -12.406 37.324 1.00 65.62 287 ASP A N 1
ATOM 2346 C CA . ASP A 1 287 ? -14.085 -13.789 37.799 1.00 65.62 287 ASP A CA 1
ATOM 2347 C C . ASP A 1 287 ? -13.172 -14.788 37.049 1.00 65.62 287 ASP A C 1
ATOM 2349 O O . ASP A 1 287 ? -12.618 -15.728 37.628 1.00 65.62 287 ASP A O 1
ATOM 2353 N N . GLU A 1 288 ? -12.990 -14.607 35.736 1.00 59.81 288 GLU A N 1
ATOM 2354 C CA . GLU A 1 288 ? -12.084 -15.416 34.907 1.00 59.81 288 GLU A CA 1
ATOM 2355 C C . GLU A 1 288 ? -10.602 -15.202 35.264 1.00 59.81 288 GLU A C 1
ATOM 2357 O O . GLU A 1 288 ? -9.813 -16.156 35.241 1.00 59.81 288 GLU A O 1
ATOM 2362 N N . GLN A 1 289 ? -10.205 -13.969 35.592 1.00 59.56 289 GLN A N 1
ATOM 2363 C CA . GLN A 1 289 ? -8.843 -13.650 36.025 1.00 59.56 289 GLN A CA 1
ATOM 2364 C C . GLN A 1 289 ? -8.533 -14.225 37.410 1.00 59.56 289 GLN A C 1
ATOM 2366 O O . GLN A 1 289 ? -7.443 -14.771 37.593 1.00 59.56 289 GLN A O 1
ATOM 2371 N N . GLU A 1 290 ? -9.481 -14.199 38.350 1.00 56.56 290 GLU A N 1
ATOM 2372 C CA . GLU A 1 290 ? -9.322 -14.830 39.668 1.00 56.56 290 GLU A CA 1
ATOM 2373 C C . GLU A 1 290 ? -9.189 -16.359 39.570 1.00 56.56 290 GLU A C 1
ATOM 2375 O O . GLU A 1 290 ? -8.325 -16.961 40.221 1.00 56.56 290 GLU A O 1
ATOM 2380 N N . ARG A 1 291 ? -9.959 -17.002 38.679 1.00 54.78 291 ARG A N 1
ATOM 2381 C CA . ARG A 1 291 ? -9.846 -18.448 38.399 1.00 54.78 291 ARG A CA 1
ATOM 2382 C C . ARG A 1 291 ? -8.519 -18.835 37.738 1.00 54.78 291 ARG A C 1
ATOM 2384 O O . ARG A 1 291 ? -7.977 -19.903 38.015 1.00 54.78 291 ARG A O 1
ATOM 2391 N N . LYS A 1 292 ? -7.965 -17.984 36.867 1.00 48.94 292 LYS A N 1
ATOM 2392 C CA . LYS A 1 292 ? -6.654 -18.223 36.229 1.00 48.94 292 LYS A CA 1
ATOM 2393 C C . LYS A 1 292 ? -5.482 -17.899 37.164 1.00 48.94 292 LYS A C 1
ATOM 2395 O O . LYS A 1 292 ? -4.470 -18.597 37.125 1.00 48.94 292 LYS A O 1
ATOM 2400 N N . GLY A 1 293 ? -5.624 -16.905 38.043 1.00 44.81 293 GLY A N 1
ATOM 2401 C CA . GLY A 1 293 ? -4.636 -16.558 39.072 1.00 44.81 293 GLY A CA 1
ATOM 2402 C C . GLY A 1 293 ? -4.496 -17.622 40.166 1.00 44.81 293 GLY A C 1
ATOM 2403 O O . GLY A 1 293 ? -3.387 -17.886 40.626 1.00 44.81 293 GLY A O 1
ATOM 2404 N N . THR A 1 294 ? -5.590 -18.301 40.521 1.00 41.50 294 THR A N 1
ATOM 2405 C CA . THR A 1 294 ? -5.582 -19.448 41.450 1.00 41.50 294 THR A CA 1
ATOM 2406 C C . THR A 1 294 ? -4.988 -20.721 40.840 1.00 41.50 294 THR A C 1
ATOM 2408 O O . THR A 1 294 ? -4.429 -21.541 41.563 1.00 41.50 294 THR A O 1
ATOM 2411 N N . HIS A 1 295 ? -5.015 -20.871 39.512 1.00 35.41 295 HIS A N 1
ATOM 2412 C CA . HIS A 1 295 ? -4.378 -22.001 38.826 1.00 35.41 295 HIS A CA 1
ATOM 2413 C C . HIS A 1 295 ? -2.855 -21.841 38.650 1.00 35.41 295 HIS A C 1
ATOM 2415 O O . HIS A 1 295 ? -2.151 -22.841 38.521 1.00 35.41 295 HIS A O 1
ATOM 2421 N N . PHE A 1 296 ? -2.330 -20.608 38.662 1.00 28.59 296 PHE A N 1
ATOM 2422 C CA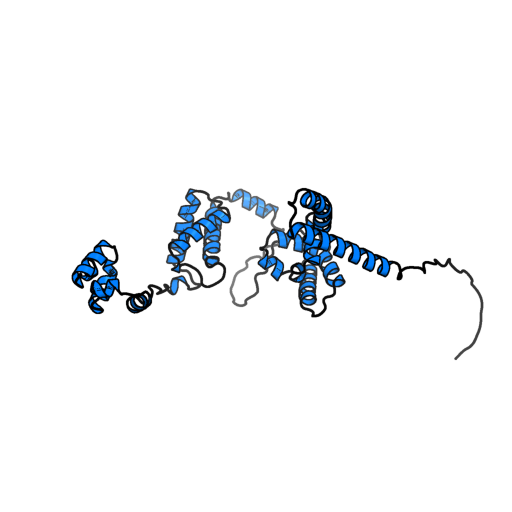 . PHE A 1 296 ? -0.894 -20.333 38.496 1.00 28.59 296 PHE A CA 1
ATOM 2423 C C . PHE A 1 296 ? -0.107 -20.383 39.819 1.00 28.59 296 PHE A C 1
ATOM 2425 O O . PHE A 1 296 ? 1.106 -20.587 39.822 1.00 28.59 296 PHE A O 1
ATOM 2432 N N . SER A 1 297 ? -0.786 -20.256 40.963 1.00 31.19 297 SER A N 1
ATOM 2433 C CA . SER A 1 297 ? -0.173 -20.319 42.298 1.00 31.19 297 SER A CA 1
ATOM 2434 C C . SER A 1 297 ? 0.081 -21.744 42.814 1.00 31.19 297 SER A C 1
ATOM 2436 O O . SER A 1 297 ? 0.593 -21.901 43.920 1.00 31.19 297 SER A O 1
ATOM 2438 N N . HIS A 1 298 ? -0.200 -22.786 42.018 1.00 34.22 298 HIS A N 1
ATOM 2439 C CA . HIS A 1 298 ? 0.058 -24.186 42.390 1.00 34.22 298 HIS A CA 1
ATOM 2440 C C . HIS A 1 298 ? 1.191 -24.881 41.616 1.00 34.22 298 HIS A C 1
ATOM 2442 O O . HIS A 1 298 ? 1.454 -26.053 41.872 1.00 34.22 298 HIS A O 1
ATOM 2448 N N . THR A 1 299 ? 1.905 -24.196 40.711 1.00 34.66 299 THR A N 1
ATOM 2449 C CA . THR A 1 299 ? 2.946 -24.848 39.882 1.00 34.66 299 THR A CA 1
ATOM 2450 C C . THR A 1 299 ? 4.358 -24.283 39.996 1.00 34.66 299 THR A C 1
ATOM 2452 O O . THR A 1 299 ? 5.230 -24.732 39.261 1.00 34.66 299 THR A O 1
ATOM 2455 N N . HIS A 1 300 ? 4.653 -23.383 40.937 1.00 32.59 300 HIS A N 1
ATOM 2456 C CA . HIS A 1 300 ? 6.044 -23.018 41.233 1.00 32.59 300 HIS A CA 1
ATOM 2457 C C . HIS A 1 300 ? 6.286 -22.819 42.726 1.00 32.59 300 HIS A C 1
ATOM 2459 O O . HIS A 1 300 ? 6.358 -21.702 43.237 1.00 32.59 300 HIS A O 1
ATOM 2465 N N . HIS A 1 301 ? 6.502 -23.931 43.427 1.00 29.00 301 HIS A N 1
ATOM 2466 C CA . HIS A 1 301 ? 7.303 -23.883 44.636 1.00 29.00 301 HIS A CA 1
ATOM 2467 C C . HIS A 1 301 ? 8.286 -25.057 44.701 1.00 29.00 301 HIS A C 1
ATOM 2469 O O . HIS A 1 301 ? 7.876 -26.205 44.829 1.00 29.00 301 HIS A O 1
ATOM 2475 N N . ARG A 1 302 ? 9.574 -24.674 44.700 1.00 28.84 302 ARG A N 1
ATOM 2476 C CA . ARG A 1 302 ? 10.785 -25.405 45.119 1.00 28.84 302 ARG A CA 1
ATOM 2477 C C . ARG A 1 302 ? 11.413 -26.360 44.099 1.00 28.84 302 ARG A C 1
ATOM 2479 O O . ARG A 1 302 ? 10.951 -27.473 43.918 1.00 28.84 302 ARG A O 1
ATOM 2486 N N . ASP A 1 303 ? 12.539 -25.946 43.520 1.00 29.38 303 ASP A N 1
ATOM 2487 C CA . ASP A 1 303 ? 13.842 -26.286 44.109 1.00 29.38 303 ASP A CA 1
ATOM 2488 C C . ASP A 1 303 ? 14.939 -25.388 43.514 1.00 29.38 303 ASP A C 1
ATOM 2490 O O . ASP A 1 303 ? 15.380 -25.577 42.386 1.00 29.38 303 ASP A O 1
ATOM 2494 N N . ASP A 1 304 ? 15.362 -24.388 44.286 1.00 32.78 304 ASP A N 1
ATOM 2495 C CA . ASP A 1 304 ? 16.623 -23.679 44.075 1.00 32.78 304 ASP A CA 1
ATOM 2496 C C . ASP A 1 304 ? 17.469 -23.979 45.313 1.00 32.78 304 ASP A C 1
ATOM 2498 O O . ASP A 1 304 ? 17.302 -23.381 46.381 1.00 32.78 304 ASP A O 1
ATOM 2502 N N . ARG A 1 305 ? 18.326 -24.994 45.204 1.00 32.69 305 ARG A N 1
ATOM 2503 C CA . ARG A 1 305 ? 19.341 -25.292 46.213 1.00 32.69 305 ARG A CA 1
ATOM 2504 C C . ARG A 1 305 ? 20.689 -25.404 45.511 1.00 32.69 305 ARG A C 1
ATOM 2506 O O . ARG A 1 305 ? 21.083 -26.458 45.026 1.00 32.69 305 ARG A O 1
ATOM 2513 N N . LEU A 1 306 ? 21.372 -24.262 45.468 1.00 34.84 306 LEU A N 1
ATOM 2514 C CA . LEU A 1 306 ? 22.800 -24.124 45.194 1.00 34.84 306 LEU A CA 1
ATOM 2515 C C . LEU A 1 306 ? 23.592 -25.149 46.028 1.00 34.84 306 LEU A C 1
ATOM 2517 O O . LEU A 1 306 ? 23.542 -25.115 47.259 1.00 34.84 306 LEU A O 1
ATOM 2521 N N . GLN A 1 307 ? 24.325 -26.047 45.368 1.00 33.19 307 GLN A N 1
ATOM 2522 C CA . GLN A 1 307 ? 25.354 -26.870 46.010 1.00 33.19 307 GLN A CA 1
ATOM 2523 C C . GLN A 1 307 ? 26.704 -26.123 46.011 1.00 33.19 307 GLN A C 1
ATOM 2525 O O . GLN A 1 307 ? 27.080 -25.566 44.977 1.00 33.19 307 GLN A O 1
ATOM 2530 N N . PRO A 1 308 ? 27.451 -26.109 47.134 1.00 33.94 308 PRO A N 1
ATOM 2531 C CA . PRO A 1 308 ? 28.825 -25.611 47.194 1.00 33.94 308 PRO A CA 1
ATOM 2532 C C . PRO A 1 308 ? 29.837 -26.711 46.791 1.00 33.94 308 PRO A C 1
ATOM 2534 O O . PRO A 1 308 ? 29.458 -27.879 46.669 1.00 33.94 308 PRO A O 1
ATOM 2537 N N . PRO A 1 309 ? 31.121 -26.368 46.557 1.00 35.78 309 PRO A N 1
ATOM 2538 C CA . PRO A 1 309 ? 32.066 -27.251 45.884 1.00 35.78 309 PRO A CA 1
ATOM 2539 C C . PRO A 1 309 ? 32.645 -28.297 46.841 1.00 35.78 309 PRO A C 1
ATOM 2541 O O . PRO A 1 309 ? 32.999 -27.984 47.978 1.00 35.78 309 PRO A O 1
ATOM 2544 N N . VAL A 1 310 ? 32.802 -29.531 46.359 1.00 35.72 310 VAL A N 1
ATOM 2545 C CA . VAL A 1 310 ? 33.474 -30.610 47.093 1.00 35.72 310 VAL A CA 1
ATOM 2546 C C . VAL A 1 310 ? 34.897 -30.758 46.563 1.00 35.72 310 VAL A C 1
ATOM 2548 O O . VAL A 1 310 ? 35.117 -31.169 45.426 1.00 35.72 310 VAL A O 1
ATOM 2551 N N . GLN A 1 311 ? 35.869 -30.418 47.408 1.00 36.41 311 GLN A N 1
ATOM 2552 C CA . GLN A 1 311 ? 37.221 -30.960 47.327 1.00 36.41 311 GLN A CA 1
ATOM 2553 C C . GLN A 1 311 ? 37.231 -32.335 48.001 1.00 36.41 311 GLN A C 1
ATOM 2555 O O . GLN A 1 311 ? 36.755 -32.444 49.125 1.00 36.41 311 GLN A O 1
ATOM 2560 N N . HIS A 1 312 ? 37.841 -33.337 47.369 1.00 35.31 312 HIS A N 1
ATOM 2561 C CA . HIS A 1 312 ? 38.811 -34.224 48.019 1.00 35.31 312 HIS A CA 1
ATOM 2562 C C . HIS A 1 312 ? 39.568 -35.039 46.971 1.00 35.31 312 HIS A C 1
ATOM 2564 O O . HIS A 1 312 ? 38.994 -35.542 46.009 1.00 35.31 312 HIS A O 1
ATOM 2570 N N . GLY A 1 313 ? 40.884 -35.104 47.158 1.00 29.42 313 GLY A N 1
ATOM 2571 C CA . GLY A 1 313 ? 41.780 -35.937 46.378 1.00 29.42 313 GLY A CA 1
ATOM 2572 C C . GLY A 1 313 ? 42.059 -37.285 47.040 1.00 29.42 313 GLY A C 1
ATOM 2573 O O . GLY A 1 313 ? 41.686 -37.521 48.184 1.00 29.42 313 GLY A O 1
ATOM 2574 N N . SER A 1 314 ? 42.835 -38.074 46.291 1.00 31.50 314 SER A N 1
ATOM 2575 C CA . SER A 1 314 ? 43.662 -39.214 46.706 1.00 31.50 314 SER A CA 1
ATOM 2576 C C . SER A 1 314 ? 42.945 -40.503 47.127 1.00 31.50 314 SER A C 1
ATOM 2578 O O . SER A 1 314 ? 42.479 -40.619 48.252 1.00 31.50 314 SER A O 1
ATOM 2580 N N . SER A 1 315 ? 43.016 -41.547 46.291 1.00 30.59 315 SER A N 1
ATOM 2581 C CA . SER A 1 315 ? 44.056 -42.594 46.408 1.00 30.59 315 SER A CA 1
ATOM 2582 C C . SER A 1 315 ? 43.643 -43.913 45.728 1.00 30.59 315 SER A C 1
ATOM 2584 O O . SER A 1 315 ? 42.612 -44.477 46.066 1.00 30.59 315 SER A O 1
ATOM 2586 N N . CYS A 1 316 ? 44.517 -44.355 44.817 1.00 32.28 316 CYS A N 1
ATOM 2587 C CA . CYS A 1 316 ? 44.997 -45.713 44.502 1.00 32.28 316 CYS A CA 1
ATOM 2588 C C . CYS A 1 316 ? 44.070 -46.937 44.302 1.00 32.28 316 CYS A C 1
ATOM 2590 O O . CYS A 1 316 ? 43.281 -47.283 45.173 1.00 32.28 316 CYS A O 1
ATOM 2592 N N . GLU A 1 317 ? 44.421 -47.653 43.212 1.00 32.94 317 GLU A N 1
ATOM 2593 C CA . GLU A 1 317 ? 44.480 -49.128 43.034 1.00 32.94 317 GLU A CA 1
ATOM 2594 C C . GLU A 1 317 ? 43.125 -49.849 42.834 1.00 32.94 317 GLU A C 1
ATOM 2596 O O . GLU A 1 317 ? 42.146 -49.541 43.495 1.00 32.94 317 GLU A O 1
ATOM 2601 N N . ASP A 1 318 ? 42.904 -50.779 41.896 1.00 36.12 318 ASP A N 1
ATOM 2602 C CA . ASP A 1 318 ? 43.750 -51.683 41.103 1.00 36.12 318 ASP A CA 1
ATOM 2603 C C . ASP A 1 318 ? 42.927 -52.268 39.922 1.00 36.12 318 ASP A C 1
ATOM 2605 O O . ASP A 1 318 ? 41.698 -52.308 39.986 1.00 36.12 318 ASP A O 1
ATOM 2609 N N . GLY A 1 319 ? 43.598 -52.849 38.913 1.00 30.62 319 GLY A N 1
ATOM 2610 C CA . GLY A 1 319 ? 43.125 -54.130 38.345 1.00 30.62 319 GLY A CA 1
ATOM 2611 C C . GLY A 1 319 ? 42.626 -54.206 36.891 1.00 30.62 319 GLY A C 1
ATOM 2612 O O . GLY A 1 319 ? 41.430 -54.262 36.639 1.00 30.62 319 GLY A O 1
ATOM 2613 N N . TRP A 1 320 ? 43.578 -54.312 35.961 1.00 41.28 320 TRP A N 1
ATOM 2614 C CA . TRP A 1 320 ? 43.618 -55.104 34.713 1.00 41.28 320 TRP A CA 1
ATOM 2615 C C . TRP A 1 320 ? 42.410 -55.976 34.286 1.00 41.28 320 TRP A C 1
ATOM 2617 O O . TRP A 1 320 ? 42.103 -56.970 34.946 1.00 41.28 320 TRP A O 1
ATOM 2627 N N . LEU A 1 321 ? 41.878 -55.725 33.077 1.00 37.72 321 LEU A N 1
ATOM 2628 C CA . LEU A 1 321 ? 42.029 -56.569 31.866 1.00 37.72 321 LEU A CA 1
ATOM 2629 C C . LEU A 1 321 ? 41.501 -55.854 30.614 1.00 37.72 321 LEU A C 1
ATOM 2631 O O . LEU A 1 321 ? 40.417 -55.237 30.702 1.00 37.72 321 LEU A O 1
#

Sequence (321 aa):
MAHLWSVSQVCEWLEEAGLGHAKDTFIENEVDGLTLTKMTERMSERMFPKMKDQDPQFKSQGKNKLKNALIQALFDHLSQKTMYPSHTQYVLTLRSTLIRFPFLREKYGSGYDALLESLRNKFKKERRPLVNLEEVFKMKEKYSARHSGRKRGVETEEVCLQKRSCEQEVSLDSAEDLRSILQHIEVLQQEHHKARPSFDIILQRLDRTKTYRQHYIQNHTTAEVLKEFPCLMRPNILLGEMKRIYKIDADKTILTKMGELAPKLLEKAPKGTLKDTCLQTLQSCEDEQERKGTHFSHTHHRDDRLQPPVQHGSSCEDGWL